Protein AF-A0A3P7P6P8-F1 (afdb_monomer)

Nearest PDB structures (foldseek):
  7o9m-assembly1_n  TM=9.279E-01  e=1.802E-13  Homo sapiens
  7o9k-assembly1_n  TM=9.382E-01  e=6.855E-13  Homo sapiens
  1ej0-assembly1_A  TM=9.375E-01  e=3.976E-10  Escherichia coli
  7nac-assembly1_w  TM=9.390E-01  e=1.612E-09  Saccharomyces cerevisiae BY4741
  8etc-assembly1_w  TM=9.130E-01  e=8.986E-09  Schizosaccharomyces pombe

pLDDT: mean 78.14, std 22.65, range [24.27, 98.31]

Secondary structure (DSSP, 8-state):
-PPPP--------------TT-----S---EEEEEETTEEEEEESS-----TTEEEEET--TTSHHHHHHHHHHHTT--EEEEEE---PPP-S-H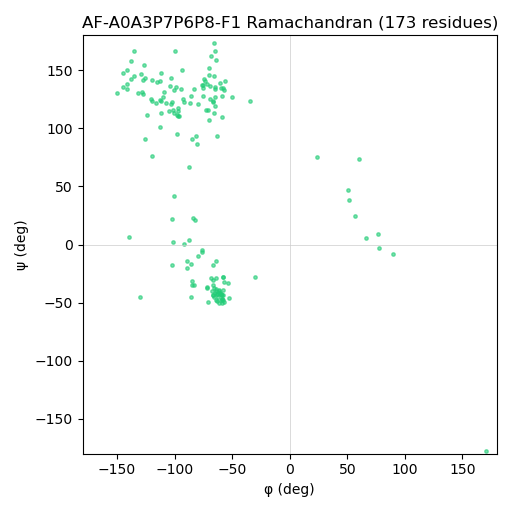HHHHHHHHHHHHHHHHHHHS-SSS-EEEEEEEEEEEE-STTHHHHHHHHHHHEEEEEEE--TTS-TT--EEEEEEEEE--

Organism: NCBI:txid637853

InterPro domains:
  IPR002877 Ribosomal RNA methyltransferase, FtsJ domain [PF01728] (50-173)
  IPR029063 S-adenosyl-L-methionine-dependent methyltransferase superfamily [G3DSA:3.40.50.150] (35-175)
  IPR029063 S-adenosyl-L-methionine-dependent methyltransferase superfamily [SSF53335] (54-174)
  IPR050082 Ribosomal RNA large subunit methyltransferase RlmE [PTHR10920] (46-173)

Structure (mmCIF, N/CA/C/O backbone):
data_AF-A0A3P7P6P8-F1
#
_entry.id   AF-A0A3P7P6P8-F1
#
loop_
_atom_site.group_PDB
_atom_site.id
_atom_site.type_symbol
_atom_site.label_atom_id
_atom_site.label_alt_id
_atom_site.label_comp_id
_atom_site.label_asym_id
_atom_site.label_entity_id
_atom_site.label_seq_id
_atom_site.pdbx_PDB_ins_code
_atom_site.Cartn_x
_atom_site.Cartn_y
_atom_site.Cartn_z
_atom_site.occupancy
_atom_site.B_iso_or_equiv
_atom_site.auth_seq_id
_atom_site.auth_comp_id
_atom_site.auth_asym_id
_atom_site.auth_atom_id
_atom_site.pdbx_PDB_model_num
ATOM 1 N N . MET A 1 1 ? -12.877 -34.233 -30.884 1.00 33.88 1 MET A N 1
ATOM 2 C CA . MET A 1 1 ? -13.409 -33.737 -29.597 1.00 33.88 1 MET A CA 1
ATOM 3 C C . MET A 1 1 ? -12.317 -32.914 -28.927 1.00 33.88 1 MET A C 1
ATOM 5 O O . MET A 1 1 ? -11.285 -33.477 -28.594 1.00 33.88 1 MET A O 1
ATOM 9 N N . ARG A 1 2 ? -12.477 -31.588 -28.844 1.00 24.59 2 ARG A N 1
ATOM 10 C CA . ARG A 1 2 ? -11.588 -30.689 -28.082 1.00 24.59 2 ARG A CA 1
ATOM 11 C C . ARG A 1 2 ? -12.326 -30.304 -26.790 1.00 24.59 2 ARG A C 1
ATOM 13 O O . ARG A 1 2 ? -13.522 -30.041 -26.899 1.00 24.59 2 ARG A O 1
ATOM 20 N N . PRO A 1 3 ? -11.685 -30.296 -25.611 1.00 29.81 3 PRO A N 1
ATOM 21 C CA . PRO A 1 3 ? -12.369 -29.956 -24.373 1.00 29.81 3 PRO A CA 1
ATOM 22 C C . PRO A 1 3 ? -12.603 -28.445 -24.274 1.00 29.81 3 PRO A C 1
ATOM 24 O O . PRO A 1 3 ? -11.721 -27.640 -24.570 1.00 29.81 3 PRO A O 1
ATOM 27 N N . THR A 1 4 ? -13.819 -28.094 -23.876 1.00 30.34 4 THR A N 1
ATOM 28 C CA . THR A 1 4 ? -14.321 -26.749 -23.594 1.00 30.34 4 THR A CA 1
ATOM 29 C C . THR A 1 4 ? -13.617 -26.175 -22.362 1.00 30.34 4 THR A C 1
ATOM 31 O O . THR A 1 4 ? -13.637 -26.782 -21.293 1.00 30.34 4 THR A O 1
ATOM 34 N N . LEU A 1 5 ? -12.986 -25.007 -22.511 1.00 31.64 5 LEU A N 1
ATOM 35 C CA . LEU A 1 5 ? -12.459 -24.217 -21.398 1.00 31.64 5 LEU A CA 1
ATOM 36 C C . LEU A 1 5 ? -13.636 -23.657 -20.586 1.00 31.64 5 LEU A C 1
ATOM 38 O O . LEU A 1 5 ? -14.519 -23.007 -21.138 1.00 31.64 5 LEU A O 1
ATOM 42 N N . LEU A 1 6 ? -13.644 -23.934 -19.283 1.00 32.19 6 LEU A N 1
ATOM 43 C CA . LEU A 1 6 ? -14.545 -23.317 -18.313 1.00 32.19 6 LEU A CA 1
ATOM 44 C C . LEU A 1 6 ? -14.218 -21.822 -18.218 1.00 32.19 6 LEU A C 1
ATOM 46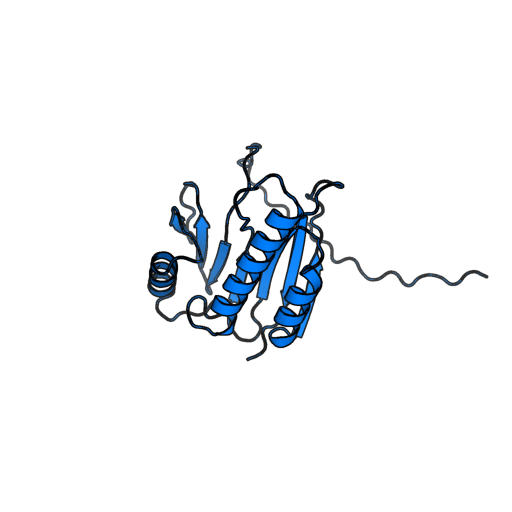 O O . LEU A 1 6 ? -13.139 -21.448 -17.759 1.00 32.19 6 LEU A O 1
ATOM 50 N N . GLU A 1 7 ? -15.143 -20.974 -18.661 1.00 30.77 7 GLU A N 1
ATOM 51 C CA . GLU A 1 7 ? -15.063 -19.530 -18.460 1.00 30.77 7 GLU A CA 1
ATOM 52 C C . GLU A 1 7 ? -15.194 -19.204 -16.966 1.00 30.77 7 GLU A C 1
ATOM 54 O O . GLU A 1 7 ? -16.173 -19.559 -16.306 1.00 30.77 7 GLU A O 1
ATOM 59 N N . HIS A 1 8 ? -14.189 -18.523 -16.415 1.00 32.72 8 HIS A N 1
ATOM 60 C CA . HIS A 1 8 ? -14.294 -17.893 -15.105 1.00 32.72 8 HIS A CA 1
ATOM 61 C C . HIS A 1 8 ? -15.116 -16.602 -15.235 1.00 32.72 8 HIS A C 1
ATOM 63 O O . HIS A 1 8 ? -14.881 -15.838 -16.172 1.00 32.72 8 HIS A O 1
ATOM 69 N N . PRO A 1 9 ? -16.048 -16.306 -14.311 1.00 30.72 9 PRO A N 1
ATOM 70 C CA . PRO A 1 9 ? -16.867 -15.108 -14.413 1.00 30.72 9 PRO A CA 1
ATOM 71 C C . PRO A 1 9 ? -16.008 -13.865 -14.157 1.00 30.72 9 PRO A C 1
ATOM 73 O O . PRO A 1 9 ? -15.609 -13.572 -13.028 1.00 30.72 9 PRO A O 1
ATOM 76 N N . SER A 1 10 ? -15.728 -13.130 -15.231 1.00 30.88 10 SER A N 1
ATOM 77 C CA . SER A 1 10 ? -15.197 -11.771 -15.210 1.00 30.88 10 SER A CA 1
ATOM 78 C C . SER A 1 10 ? -16.178 -10.874 -14.455 1.00 30.88 10 SER A C 1
ATOM 80 O O . SER A 1 10 ? -17.281 -10.612 -14.931 1.00 30.88 10 SER A O 1
ATOM 82 N N . ILE A 1 11 ? -15.802 -10.414 -13.262 1.00 34.62 11 ILE A N 1
ATOM 83 C CA . ILE A 1 11 ? -16.590 -9.427 -12.517 1.00 34.62 11 ILE A CA 1
ATOM 84 C C . ILE A 1 11 ? -16.579 -8.128 -13.326 1.00 34.62 11 ILE A C 1
ATOM 86 O O . ILE A 1 11 ? -15.516 -7.563 -13.590 1.00 34.62 11 ILE A O 1
ATOM 90 N N . ASN A 1 12 ? -17.761 -7.674 -13.743 1.00 26.28 12 ASN A N 1
ATOM 91 C CA . ASN A 1 12 ? -17.908 -6.444 -14.502 1.00 26.28 12 ASN A CA 1
ATOM 92 C C . ASN A 1 12 ? -17.683 -5.230 -13.580 1.00 26.28 12 ASN A C 1
ATOM 94 O O . ASN A 1 12 ? -18.428 -5.033 -12.624 1.00 26.28 12 ASN A O 1
ATOM 98 N N . THR A 1 13 ? -16.636 -4.443 -13.835 1.00 32.88 13 THR A N 1
ATOM 99 C CA . THR A 1 13 ? -16.255 -3.256 -13.044 1.00 32.88 13 THR A CA 1
ATOM 100 C C . THR A 1 13 ? -16.702 -1.957 -13.715 1.00 32.88 13 THR A C 1
ATOM 102 O O . THR A 1 13 ? -15.933 -0.995 -13.776 1.00 32.88 13 THR A O 1
ATOM 105 N N . ASP A 1 14 ? -17.913 -1.928 -14.262 1.00 25.22 14 ASP A N 1
ATOM 106 C CA . ASP A 1 14 ? -18.480 -0.705 -14.826 1.00 25.22 14 ASP A CA 1
ATOM 107 C C . ASP A 1 14 ? -19.046 0.141 -13.678 1.00 25.22 14 ASP A C 1
ATOM 109 O O . ASP A 1 14 ? -20.210 0.031 -13.298 1.00 25.22 14 ASP A O 1
ATOM 113 N N . ILE A 1 15 ? -18.181 0.957 -13.071 1.00 31.83 15 ILE A N 1
ATOM 114 C CA . ILE A 1 15 ? -18.601 2.082 -12.232 1.00 31.83 15 ILE A CA 1
ATOM 115 C C . ILE A 1 15 ? -18.537 3.323 -13.125 1.00 31.83 15 ILE A C 1
ATOM 117 O O . ILE A 1 15 ? -17.477 3.924 -13.301 1.00 31.83 15 ILE A O 1
ATOM 121 N N . GLU A 1 16 ? -19.668 3.688 -13.727 1.00 24.27 16 GLU A N 1
ATOM 122 C CA . GLU A 1 16 ? -19.835 4.987 -14.379 1.00 24.27 16 GLU A CA 1
ATOM 123 C C . GLU A 1 16 ? -19.916 6.086 -13.309 1.00 24.27 16 GLU A C 1
ATOM 125 O O . GLU A 1 16 ? -20.850 6.127 -12.510 1.00 24.27 16 GLU A O 1
ATOM 130 N N . TYR A 1 17 ? -18.941 6.998 -13.296 1.00 29.58 17 TYR A N 1
ATOM 131 C CA . TYR A 1 17 ? -19.030 8.262 -12.561 1.00 29.58 17 TYR A CA 1
ATOM 132 C C . TYR A 1 17 ? -19.479 9.372 -13.523 1.00 29.58 17 TYR A C 1
ATOM 134 O O . TYR A 1 17 ? -18.693 9.780 -14.383 1.00 29.58 17 TYR A O 1
ATOM 142 N N . PRO A 1 18 ? -20.702 9.915 -13.393 1.00 30.38 18 PRO A N 1
ATOM 143 C CA . PRO A 1 18 ? -21.141 11.039 -14.202 1.00 30.38 18 PRO A CA 1
ATOM 144 C C . PRO A 1 18 ? -20.666 12.342 -13.543 1.00 30.38 18 PRO A C 1
ATOM 146 O O . PRO A 1 18 ? -21.358 12.910 -12.704 1.00 30.38 18 PRO A O 1
ATOM 149 N N . HIS A 1 19 ? -19.474 12.842 -13.892 1.00 31.91 19 HIS A N 1
ATOM 150 C CA . HIS A 1 19 ? -19.124 14.240 -13.598 1.00 31.91 19 HIS A CA 1
ATOM 151 C C . HIS A 1 19 ? -18.140 14.826 -14.635 1.00 31.91 19 HIS A C 1
ATOM 153 O O . HIS A 1 19 ? -17.104 14.211 -14.899 1.00 31.91 19 HIS A O 1
ATOM 159 N N . PRO A 1 20 ? -18.377 16.021 -15.222 1.00 37.34 20 PRO A N 1
ATOM 160 C CA . PRO A 1 20 ? -17.678 16.462 -16.434 1.00 37.34 20 PRO A CA 1
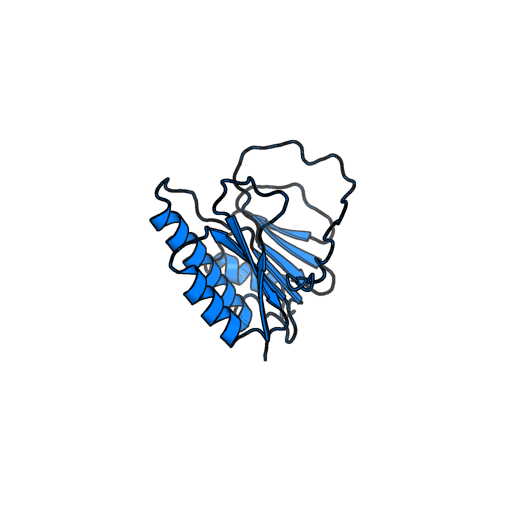ATOM 161 C C . PRO A 1 20 ? -16.302 17.125 -16.211 1.00 37.34 20 PRO A C 1
ATOM 163 O O . PRO A 1 20 ? -15.837 17.875 -17.066 1.00 37.34 20 PRO A O 1
ATOM 166 N N . LEU A 1 21 ? -15.609 16.871 -15.095 1.00 36.34 21 LEU A N 1
ATOM 167 C CA . LEU A 1 21 ? -14.393 17.628 -14.737 1.00 36.34 21 LEU A CA 1
ATOM 168 C C . LEU A 1 21 ? -13.054 16.928 -15.016 1.00 36.34 21 LEU A C 1
ATOM 170 O O . LEU A 1 21 ? -12.002 17.521 -14.791 1.00 36.34 21 LEU A O 1
ATOM 174 N N . CYS A 1 22 ? -13.044 15.727 -15.598 1.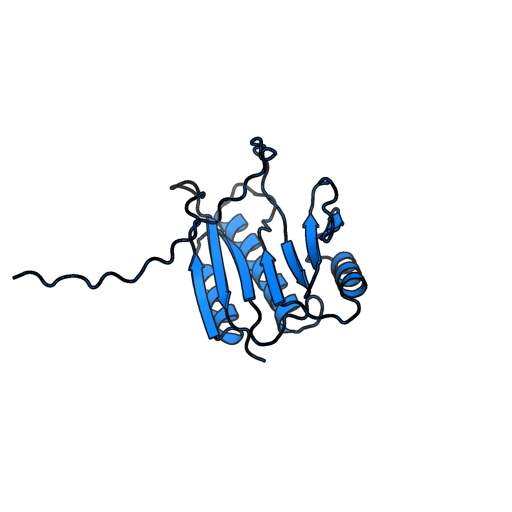00 33.03 22 CYS A N 1
ATOM 175 C CA . CYS A 1 22 ? -11.791 15.065 -15.974 1.00 33.03 22 CYS A CA 1
ATOM 176 C C . CYS A 1 22 ? -11.329 15.472 -17.389 1.00 33.03 22 CYS A C 1
ATOM 178 O O . CYS A 1 22 ? -11.290 14.668 -18.322 1.00 33.03 22 CYS A O 1
ATOM 180 N N . ARG A 1 23 ? -10.961 16.748 -17.579 1.00 29.17 23 ARG A N 1
ATOM 181 C CA . ARG A 1 23 ? -10.172 17.166 -18.752 1.00 29.17 23 ARG A CA 1
ATOM 182 C C . ARG A 1 23 ? -8.691 16.866 -18.502 1.00 29.17 23 ARG A C 1
ATOM 184 O O . ARG A 1 23 ? -7.963 17.673 -17.944 1.00 29.17 23 ARG A O 1
ATOM 191 N N . ARG A 1 24 ? -8.273 15.681 -18.956 1.00 37.72 24 ARG A N 1
ATOM 192 C CA . ARG A 1 24 ? -6.977 15.354 -19.590 1.00 37.72 24 ARG A CA 1
ATOM 193 C C . ARG A 1 24 ? -5.806 16.310 -19.256 1.00 37.72 24 ARG A C 1
ATOM 195 O O . ARG A 1 24 ? -5.365 17.074 -20.109 1.00 37.72 24 ARG A O 1
ATOM 202 N N . SER A 1 25 ? -5.249 16.204 -18.050 1.00 29.83 25 SER A N 1
ATOM 203 C CA . SER A 1 25 ? -3.895 16.689 -17.745 1.00 29.83 25 SER A CA 1
ATOM 204 C C . SER A 1 25 ? -2.933 15.502 -17.753 1.00 29.83 25 SER A C 1
ATOM 206 O O . SER A 1 25 ? -3.234 14.439 -17.219 1.00 29.83 25 SER A O 1
ATOM 208 N N . ARG A 1 26 ? -1.795 15.654 -18.432 1.00 33.09 26 ARG A N 1
ATOM 209 C CA . ARG A 1 26 ? -0.806 14.603 -18.726 1.00 33.09 26 ARG A CA 1
ATOM 210 C C . ARG A 1 26 ? 0.174 14.332 -17.576 1.00 33.09 26 ARG A C 1
ATOM 212 O O . ARG A 1 26 ? 1.238 13.777 -17.826 1.00 33.09 26 ARG A O 1
ATOM 219 N N . ASN A 1 27 ? -0.167 14.699 -16.345 1.00 29.11 27 ASN A N 1
ATOM 220 C CA . ASN A 1 27 ? 0.783 14.688 -15.239 1.00 29.11 27 ASN A CA 1
ATOM 221 C C . ASN A 1 27 ? 0.444 13.575 -14.243 1.00 29.11 27 ASN A C 1
ATOM 223 O O . ASN A 1 27 ? -0.694 13.448 -13.807 1.00 29.11 27 ASN A O 1
ATOM 227 N N . SER A 1 28 ? 1.464 12.761 -13.966 1.00 38.97 28 SER A N 1
ATOM 228 C CA . SER A 1 28 ? 1.498 11.592 -13.085 1.00 38.97 28 SER A CA 1
ATOM 229 C C . SER A 1 28 ? 0.605 11.736 -11.844 1.00 38.97 28 SER A C 1
ATOM 231 O O . SER A 1 28 ? 0.727 12.697 -11.085 1.00 38.97 28 SER A O 1
ATOM 233 N N . TRP A 1 29 ? -0.317 10.791 -11.670 1.00 41.59 29 TRP A N 1
ATOM 234 C CA . TRP A 1 29 ? -1.285 10.772 -10.579 1.00 41.59 29 TRP A CA 1
ATOM 235 C C . TRP A 1 29 ? -0.602 10.240 -9.311 1.00 41.59 29 TRP A C 1
ATOM 237 O O . TRP A 1 29 ? -0.060 9.134 -9.321 1.00 41.59 29 TRP A O 1
ATOM 247 N N . TYR A 1 30 ? -0.589 11.050 -8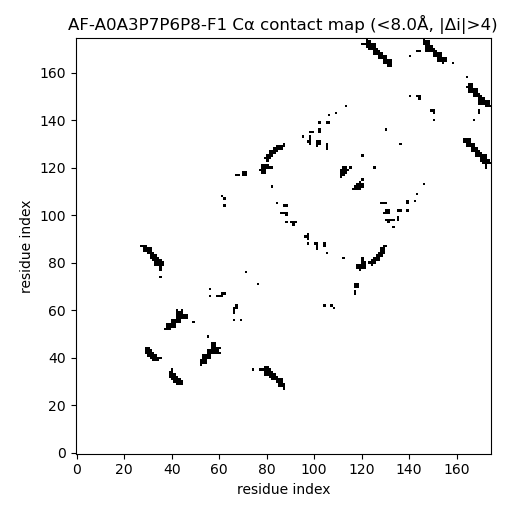.247 1.00 55.97 30 TYR A N 1
ATOM 248 C CA . TYR A 1 30 ? -0.004 10.719 -6.945 1.00 55.97 30 TYR A CA 1
ATOM 249 C C . TYR A 1 30 ? -1.062 10.914 -5.865 1.00 55.97 30 TYR A C 1
ATOM 251 O O . TYR A 1 30 ? -1.206 12.024 -5.347 1.00 55.97 30 TYR A O 1
ATOM 259 N N . PHE A 1 31 ? -1.826 9.870 -5.542 1.00 63.78 31 PHE A N 1
ATOM 260 C CA . PHE A 1 31 ? -2.743 9.968 -4.415 1.00 63.78 31 PHE A CA 1
ATOM 261 C C . PHE A 1 31 ? -2.919 8.676 -3.626 1.00 63.78 31 PHE A C 1
ATOM 263 O O . PHE A 1 31 ? -3.078 7.598 -4.188 1.00 63.78 31 PHE A O 1
ATOM 2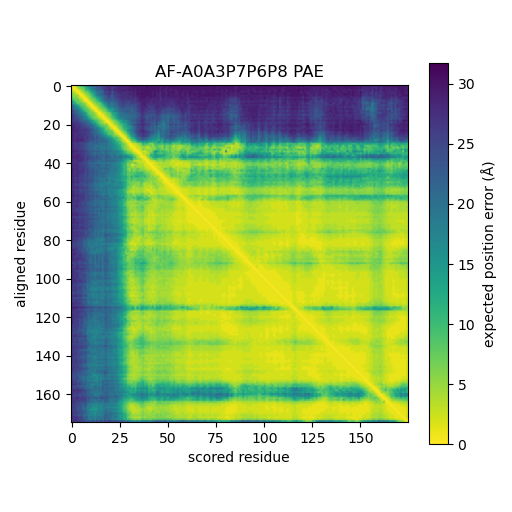70 N N . LEU A 1 32 ? -2.894 8.799 -2.299 1.00 70.38 32 LEU A N 1
ATOM 271 C CA . LEU A 1 32 ? -3.323 7.755 -1.369 1.00 70.38 32 LEU A CA 1
ATOM 272 C C . LEU A 1 32 ? -4.703 8.139 -0.849 1.00 70.38 32 LEU A C 1
ATOM 274 O O . LEU A 1 32 ? -4.838 9.195 -0.241 1.00 70.38 32 LEU A O 1
ATOM 278 N N . ILE A 1 33 ? -5.696 7.286 -1.064 1.00 76.44 33 ILE A N 1
ATOM 279 C CA . ILE A 1 33 ? -7.033 7.408 -0.493 1.00 76.44 33 ILE A CA 1
ATOM 280 C C . ILE A 1 33 ? -7.153 6.431 0.673 1.00 76.44 33 ILE A C 1
ATOM 282 O O . ILE A 1 33 ? -7.018 5.221 0.506 1.00 76.44 33 ILE A O 1
ATOM 286 N N . ILE A 1 34 ? -7.465 6.947 1.852 1.00 74.69 34 ILE A N 1
ATOM 287 C CA . ILE A 1 34 ? -7.783 6.159 3.040 1.00 74.69 34 ILE A CA 1
ATOM 288 C C . ILE A 1 34 ? -9.255 6.389 3.363 1.00 74.69 34 ILE A C 1
ATOM 290 O O . ILE A 1 34 ? -9.667 7.531 3.544 1.00 74.69 34 ILE A O 1
ATOM 294 N N . ARG A 1 35 ? -10.056 5.326 3.449 1.00 80.06 35 ARG A N 1
ATOM 295 C CA . ARG A 1 35 ? -11.470 5.432 3.829 1.00 80.06 35 ARG A CA 1
ATOM 296 C C . ARG A 1 35 ? -11.646 5.134 5.313 1.00 80.06 35 ARG A C 1
ATOM 298 O O . ARG A 1 35 ? -11.433 4.001 5.745 1.00 80.06 35 ARG A O 1
ATOM 305 N N . VAL A 1 36 ? -12.072 6.142 6.061 1.00 66.62 36 VAL A N 1
ATOM 306 C CA . VAL A 1 36 ? -12.630 6.025 7.413 1.00 66.62 36 VAL A CA 1
ATOM 307 C C . VAL A 1 36 ? -14.149 5.926 7.264 1.00 66.62 36 VAL A C 1
ATOM 309 O O . VAL A 1 36 ? -14.687 6.488 6.319 1.00 66.62 36 VAL A O 1
ATOM 312 N N . PHE A 1 37 ? -14.834 5.236 8.177 1.00 54.75 37 PHE A N 1
ATOM 313 C CA . PHE A 1 37 ? -16.272 4.897 8.197 1.00 54.75 37 PHE A CA 1
ATOM 314 C C . PHE A 1 37 ? -17.270 5.879 7.520 1.00 54.75 37 PHE A C 1
ATOM 316 O O . PHE A 1 37 ? -18.300 5.425 7.031 1.00 54.75 37 PHE A O 1
ATOM 323 N N . LEU A 1 38 ? -16.986 7.189 7.442 1.00 60.47 38 LEU A N 1
ATOM 324 C CA . LEU A 1 38 ? -17.788 8.196 6.724 1.00 60.47 38 LEU A CA 1
ATOM 325 C C . LEU A 1 38 ? -16.969 9.263 5.950 1.00 60.47 38 LEU A C 1
ATOM 327 O O . LEU A 1 38 ? -17.555 10.209 5.430 1.00 60.47 38 LEU A O 1
ATOM 331 N N . GLU A 1 39 ? -15.638 9.151 5.869 1.00 69.88 39 GLU A N 1
ATOM 332 C CA . GLU A 1 39 ? -14.750 10.199 5.331 1.00 69.88 39 GLU A CA 1
ATOM 333 C C . GLU A 1 39 ? -13.554 9.606 4.574 1.00 69.88 39 GLU A C 1
ATOM 335 O O . GLU A 1 39 ? -13.030 8.550 4.939 1.00 69.88 39 GLU A O 1
ATOM 340 N N . PHE A 1 40 ? -13.074 10.302 3.545 1.00 78.88 40 PHE A N 1
ATOM 341 C CA . PHE A 1 40 ? -11.849 9.928 2.833 1.00 78.88 40 PHE A CA 1
ATOM 342 C C . PHE A 1 40 ? -10.685 10.832 3.240 1.00 78.88 40 PHE A C 1
ATOM 344 O O . PHE A 1 40 ? -10.870 12.026 3.435 1.00 78.88 40 PHE A O 1
ATOM 351 N N . ILE A 1 41 ? -9.474 10.292 3.337 1.00 79.31 41 ILE A N 1
ATOM 352 C CA . ILE A 1 41 ? -8.236 11.070 3.456 1.00 79.31 41 ILE A CA 1
ATOM 353 C C . ILE A 1 41 ? -7.450 10.881 2.165 1.00 79.31 41 ILE A C 1
ATOM 355 O O . ILE A 1 41 ? -7.160 9.747 1.794 1.00 79.31 41 ILE A O 1
ATOM 359 N N . LEU A 1 42 ? -7.117 11.980 1.497 1.00 79.50 42 LEU A N 1
ATOM 360 C CA . LEU A 1 42 ? -6.376 12.041 0.244 1.00 79.50 42 LEU A CA 1
ATOM 361 C C . LEU A 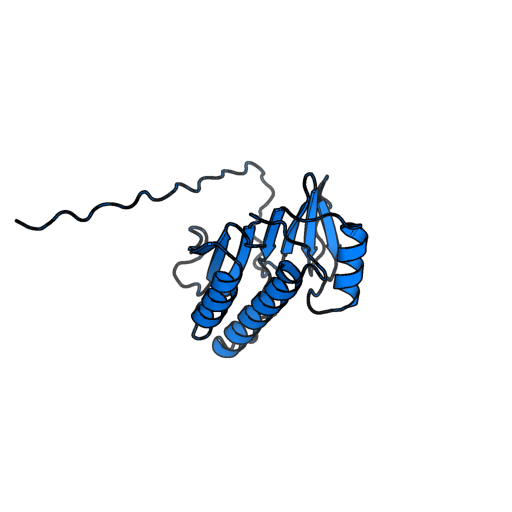1 42 ? -4.996 12.664 0.497 1.00 79.50 42 LEU A C 1
ATOM 363 O O . LEU A 1 42 ? -4.899 13.845 0.826 1.00 79.50 42 LEU A O 1
ATOM 367 N N . LEU A 1 43 ? -3.921 11.884 0.351 1.00 78.06 43 LEU A N 1
ATOM 368 C CA . LEU A 1 43 ? -2.554 12.426 0.337 1.00 78.06 43 LEU A CA 1
ATOM 369 C C . LEU A 1 43 ? -2.205 12.870 -1.071 1.00 78.06 43 LEU A C 1
ATOM 371 O O . LEU A 1 43 ? -2.318 12.056 -1.984 1.00 78.06 43 LEU A O 1
ATOM 375 N N . LEU A 1 44 ? -1.744 14.105 -1.240 1.00 72.81 44 LEU A N 1
ATOM 376 C CA . LEU A 1 44 ? -1.420 14.658 -2.550 1.00 72.81 44 LEU A CA 1
ATOM 377 C C . LEU A 1 44 ? -0.097 15.403 -2.524 1.00 72.81 44 LEU A C 1
ATOM 379 O O . LEU A 1 44 ? 0.216 16.115 -1.575 1.00 72.81 44 LEU A O 1
ATOM 383 N N . PHE A 1 45 ? 0.649 15.322 -3.622 1.00 66.31 45 PHE A N 1
ATOM 384 C CA . PHE A 1 45 ? 1.814 16.183 -3.826 1.00 66.31 45 PHE A CA 1
ATOM 385 C C . PHE A 1 45 ? 1.464 17.516 -4.516 1.00 66.31 45 PHE A C 1
ATOM 387 O O . PHE A 1 45 ? 2.277 18.437 -4.537 1.00 66.31 45 PHE A O 1
ATOM 394 N N . GLN A 1 46 ? 0.267 17.637 -5.096 1.00 68.25 46 GLN A N 1
ATOM 395 C CA . GLN A 1 46 ? -0.194 18.815 -5.839 1.00 68.25 46 GLN A CA 1
ATOM 396 C C . GLN A 1 46 ? -1.568 19.265 -5.321 1.00 68.25 46 GLN A C 1
ATOM 398 O O . GLN A 1 46 ? -2.368 18.406 -4.949 1.00 68.25 46 GLN A O 1
ATOM 403 N N . PRO A 1 47 ? -1.864 20.577 -5.316 1.00 65.69 47 PRO A N 1
ATOM 404 C CA . PRO A 1 47 ? -3.124 21.089 -4.790 1.00 65.69 47 PRO A CA 1
ATOM 405 C C . PRO A 1 47 ? -4.307 20.694 -5.686 1.00 65.69 47 PRO A C 1
ATOM 407 O O . PRO A 1 47 ? -4.242 20.811 -6.912 1.00 65.69 47 PRO A O 1
ATOM 410 N N . ILE A 1 48 ? -5.404 20.256 -5.066 1.00 74.25 48 ILE A N 1
ATOM 411 C CA . ILE A 1 48 ? -6.689 19.947 -5.714 1.00 74.25 48 ILE A CA 1
ATOM 412 C C . ILE A 1 48 ? -7.793 20.731 -4.992 1.00 74.25 48 ILE A C 1
ATOM 414 O O . ILE A 1 48 ? -7.648 21.097 -3.827 1.00 74.25 48 ILE A O 1
ATOM 418 N N . LEU A 1 49 ? -8.895 21.022 -5.690 1.00 76.44 49 LEU A N 1
ATOM 419 C CA . LEU A 1 49 ? -10.069 21.639 -5.073 1.00 76.44 49 LEU A CA 1
ATOM 420 C C . LEU A 1 49 ? -10.603 20.775 -3.915 1.00 76.44 49 LEU A C 1
ATOM 422 O O . LEU A 1 49 ? -10.765 19.566 -4.102 1.00 76.44 49 LEU A O 1
ATOM 426 N N . PRO A 1 50 ? -10.935 21.379 -2.758 1.00 76.56 50 PRO A N 1
ATOM 427 C CA . PRO A 1 50 ? -11.537 20.655 -1.649 1.00 76.56 50 PRO A CA 1
ATOM 428 C C . PRO A 1 50 ? -12.838 19.962 -2.064 1.00 76.56 50 PRO A C 1
ATOM 430 O O . PRO A 1 50 ? -13.716 20.560 -2.685 1.00 76.56 50 PRO A O 1
ATOM 433 N N . ILE A 1 51 ? -12.961 18.698 -1.676 1.00 80.56 51 ILE A N 1
ATOM 434 C CA . ILE A 1 51 ? -14.149 17.864 -1.844 1.00 80.56 51 ILE A CA 1
ATOM 435 C C . ILE A 1 51 ? -14.765 17.654 -0.458 1.00 80.56 51 ILE A C 1
ATOM 437 O O . ILE A 1 51 ? -14.072 17.311 0.498 1.00 80.56 51 ILE A O 1
ATOM 441 N N . THR A 1 52 ? -16.073 17.865 -0.328 1.00 77.00 52 THR A N 1
ATOM 442 C CA . THR A 1 52 ? -16.788 17.657 0.938 1.00 77.00 52 THR A CA 1
ATOM 443 C C . THR A 1 52 ? -16.667 16.204 1.408 1.00 77.00 52 THR A C 1
ATOM 445 O O . THR A 1 52 ? -16.836 15.279 0.619 1.00 77.00 52 THR A O 1
ATOM 448 N N . GLY A 1 53 ? -16.384 16.000 2.699 1.00 77.25 53 GLY A N 1
ATOM 449 C CA . GLY A 1 53 ? -16.170 14.661 3.271 1.00 77.25 53 GLY A CA 1
ATOM 450 C C . GLY A 1 53 ? -14.802 14.053 2.945 1.00 77.25 53 GLY A C 1
ATOM 451 O O . GLY A 1 53 ? -14.566 12.875 3.227 1.00 77.25 53 GLY A O 1
ATOM 452 N N . VAL A 1 54 ? -13.901 14.847 2.358 1.00 82.81 54 VAL A N 1
ATOM 453 C CA . VAL A 1 54 ? -12.529 14.459 2.049 1.00 82.81 54 VAL A CA 1
ATOM 454 C C . VAL A 1 54 ? -11.545 15.377 2.770 1.00 82.81 54 VAL A C 1
ATOM 456 O O . VAL A 1 54 ? -11.564 16.594 2.601 1.00 82.81 54 VAL A O 1
ATOM 459 N N . HIS A 1 55 ? -10.641 14.780 3.536 1.00 85.12 55 HIS A N 1
ATOM 460 C CA . HIS A 1 55 ? -9.509 15.454 4.159 1.00 85.12 55 HIS A CA 1
ATOM 461 C C . HIS A 1 55 ? -8.299 15.378 3.235 1.00 85.12 55 HIS A C 1
ATOM 463 O O . HIS A 1 55 ? -7.855 14.288 2.884 1.00 85.12 55 HIS A O 1
ATOM 469 N N . PHE A 1 56 ? -7.742 16.524 2.861 1.00 84.44 56 PHE A N 1
ATOM 470 C CA . PHE A 1 56 ? -6.554 16.589 2.015 1.00 84.44 56 PHE A CA 1
ATOM 471 C C . PHE A 1 56 ? -5.310 16.813 2.866 1.00 84.44 56 PHE A C 1
ATOM 473 O O . PHE A 1 56 ? -5.303 17.648 3.772 1.00 84.44 56 PHE A O 1
ATOM 480 N N . LEU A 1 57 ? -4.249 16.069 2.568 1.00 83.69 57 LEU A N 1
ATOM 481 C CA . LEU A 1 57 ? -2.911 16.338 3.078 1.00 83.69 57 LEU A CA 1
ATOM 482 C C . LEU A 1 57 ? -2.028 16.760 1.907 1.00 83.69 57 LEU A C 1
ATOM 484 O O . LEU A 1 57 ? -1.565 15.925 1.126 1.00 83.69 57 LEU A O 1
ATOM 488 N N . ASP A 1 58 ? -1.824 18.070 1.804 1.00 75.81 58 ASP A N 1
ATOM 489 C CA . ASP A 1 58 ? -1.032 18.693 0.749 1.00 75.81 58 ASP A CA 1
ATOM 490 C C . ASP A 1 58 ? 0.469 18.483 0.966 1.00 75.81 58 ASP A C 1
ATOM 492 O O . ASP A 1 58 ? 0.975 18.549 2.090 1.00 75.81 58 ASP A O 1
ATOM 496 N N . GLN A 1 59 ? 1.187 18.267 -0.138 1.00 73.62 59 GLN A N 1
ATOM 497 C CA . GLN A 1 59 ? 2.632 18.017 -0.176 1.00 73.62 59 GLN A CA 1
ATOM 498 C C . GLN A 1 59 ? 3.069 16.899 0.783 1.00 73.62 59 GLN A C 1
ATOM 500 O O . GLN A 1 59 ? 4.110 16.978 1.439 1.00 73.62 59 GLN A O 1
ATOM 505 N N . ALA A 1 60 ? 2.248 15.854 0.878 1.00 80.44 60 ALA A N 1
ATOM 506 C CA . ALA A 1 60 ? 2.461 14.752 1.799 1.00 80.44 60 ALA A CA 1
ATOM 507 C C . ALA A 1 60 ? 3.364 13.674 1.192 1.00 80.44 60 ALA A C 1
ATOM 509 O O . ALA A 1 60 ? 3.035 13.061 0.178 1.00 80.44 60 ALA A O 1
ATOM 510 N N . ASP A 1 61 ? 4.476 13.401 1.869 1.00 85.12 61 ASP A N 1
ATOM 511 C CA . ASP A 1 61 ? 5.315 12.230 1.627 1.00 85.12 61 ASP A CA 1
ATOM 512 C C . ASP A 1 61 ? 5.013 11.180 2.698 1.00 85.12 61 ASP A C 1
ATOM 514 O O . ASP A 1 61 ? 5.252 11.416 3.883 1.00 85.12 61 ASP A O 1
ATOM 518 N N . ILE A 1 62 ? 4.479 10.024 2.301 1.00 87.69 62 ILE A N 1
ATOM 519 C CA . ILE A 1 62 ? 4.121 8.942 3.228 1.00 87.69 62 ILE A CA 1
ATOM 520 C C . ILE A 1 62 ? 5.331 8.345 3.955 1.00 87.69 62 ILE A C 1
ATOM 522 O O . ILE A 1 62 ? 5.150 7.638 4.937 1.00 87.69 62 ILE A O 1
ATOM 526 N N . THR A 1 63 ? 6.558 8.610 3.511 1.00 86.81 63 THR A N 1
ATOM 527 C CA . THR A 1 63 ? 7.777 8.180 4.209 1.00 86.81 63 THR A CA 1
ATOM 528 C C . THR A 1 63 ? 8.203 9.171 5.297 1.00 86.81 63 THR A C 1
ATOM 530 O O . THR A 1 63 ? 8.964 8.818 6.198 1.00 86.81 63 THR A O 1
ATOM 533 N N . ALA A 1 64 ? 7.678 10.402 5.270 1.00 90.06 64 ALA A N 1
ATOM 534 C CA . ALA A 1 64 ? 8.072 11.463 6.184 1.00 90.06 64 ALA A CA 1
ATOM 535 C C . ALA A 1 64 ? 7.327 11.384 7.537 1.00 90.06 64 ALA A C 1
ATOM 537 O O . ALA A 1 64 ? 6.091 11.356 7.562 1.00 90.06 64 ALA A O 1
ATOM 538 N N . PRO A 1 65 ? 8.032 11.510 8.683 1.00 91.12 65 PRO A N 1
ATOM 539 C CA . PRO A 1 65 ? 7.408 11.486 10.012 1.00 91.12 65 PRO A CA 1
ATOM 540 C C . PRO A 1 65 ? 6.327 12.555 10.221 1.00 91.12 65 PRO A C 1
ATOM 542 O O . PRO A 1 65 ? 5.342 12.334 10.924 1.00 91.12 65 PRO A O 1
ATOM 545 N N . LYS A 1 66 ? 6.478 13.727 9.588 1.00 91.25 66 LYS A N 1
ATOM 546 C CA . LYS A 1 66 ? 5.480 14.806 9.641 1.00 91.25 66 LYS A CA 1
ATOM 547 C C . LYS A 1 66 ? 4.138 14.357 9.054 1.00 91.25 66 LYS A C 1
ATOM 549 O O . LYS A 1 66 ? 3.091 14.639 9.631 1.00 91.25 66 LYS A O 1
ATOM 554 N N . THR A 1 67 ? 4.170 13.631 7.938 1.00 90.31 67 THR A N 1
ATOM 555 C CA . THR A 1 67 ? 2.968 13.079 7.305 1.00 90.31 67 THR A CA 1
ATOM 556 C C . THR A 1 67 ? 2.313 12.046 8.210 1.00 90.31 67 THR A C 1
ATOM 558 O O . THR A 1 67 ? 1.099 12.083 8.383 1.00 90.31 67 THR A O 1
ATOM 561 N N . HIS A 1 68 ? 3.100 11.185 8.865 1.00 92.38 68 HIS A N 1
ATOM 562 C CA . HIS A 1 68 ? 2.572 10.216 9.833 1.00 92.38 68 HIS A CA 1
ATOM 563 C C . HIS A 1 68 ? 1.839 10.900 10.983 1.00 92.38 68 HIS A C 1
ATOM 565 O O . HIS A 1 68 ? 0.715 10.526 11.303 1.00 92.38 68 HIS A O 1
ATOM 571 N N . GLN A 1 69 ? 2.434 11.944 11.564 1.00 92.44 69 GLN A N 1
ATOM 572 C CA . GLN A 1 69 ? 1.802 12.721 12.633 1.00 92.44 69 GLN A CA 1
ATOM 573 C C . GLN A 1 69 ? 0.498 13.377 12.169 1.00 92.44 69 GLN A C 1
ATOM 575 O O . GLN A 1 69 ? -0.480 13.387 12.915 1.00 92.44 69 GLN A O 1
ATOM 580 N N . ASN A 1 70 ? 0.462 13.900 10.943 1.00 91.19 70 ASN A N 1
ATOM 581 C CA . ASN A 1 70 ? -0.747 14.492 10.377 1.00 91.19 70 ASN A CA 1
ATOM 582 C C . ASN A 1 70 ? -1.851 13.447 10.175 1.00 91.19 70 ASN A C 1
ATOM 584 O O . ASN A 1 70 ? -2.986 13.688 10.579 1.00 91.19 70 ASN A O 1
ATOM 588 N N . ILE A 1 71 ? -1.521 12.276 9.621 1.00 91.19 71 ILE A N 1
ATOM 589 C CA . ILE A 1 71 ? -2.467 11.162 9.461 1.00 91.19 71 ILE A CA 1
ATOM 590 C C . ILE A 1 71 ? -3.009 10.731 10.825 1.00 91.19 71 ILE A C 1
ATOM 592 O O . ILE A 1 71 ? -4.220 10.632 10.996 1.00 91.19 71 ILE A O 1
ATOM 596 N N . LEU A 1 72 ? -2.136 10.539 11.814 1.00 92.12 72 LEU A N 1
ATOM 597 C CA . LEU A 1 72 ? -2.533 10.141 13.164 1.00 92.12 72 LEU A CA 1
ATOM 598 C C . LEU A 1 72 ? -3.473 11.159 13.820 1.00 92.12 72 LEU A C 1
ATOM 600 O O . LEU A 1 72 ? -4.479 10.769 14.412 1.00 92.12 72 LEU A O 1
ATOM 604 N N . ARG A 1 73 ? -3.185 12.459 13.677 1.00 92.19 73 ARG A N 1
ATOM 605 C CA . ARG A 1 73 ? -4.060 13.536 14.170 1.00 92.19 73 ARG A CA 1
ATOM 606 C C . ARG A 1 73 ? -5.418 13.537 13.473 1.00 92.19 73 ARG A C 1
ATOM 608 O O . ARG A 1 73 ? -6.429 13.685 14.149 1.00 92.19 73 ARG A O 1
ATOM 615 N N . LEU A 1 74 ? -5.452 13.350 12.152 1.00 90.75 74 LEU A N 1
ATOM 616 C CA . LEU A 1 74 ? -6.700 13.295 11.381 1.00 90.75 74 LEU A CA 1
ATOM 617 C C . LEU A 1 74 ? -7.544 12.068 11.731 1.00 90.75 74 LEU A C 1
ATOM 619 O O . LEU A 1 74 ? -8.765 12.160 11.885 1.00 90.75 74 LEU A O 1
ATOM 623 N N . LEU A 1 75 ? -6.904 10.907 11.863 1.00 89.81 75 LEU A N 1
ATOM 624 C CA . LEU A 1 75 ? -7.586 9.681 12.252 1.00 89.81 75 LEU A CA 1
ATOM 625 C C . LEU A 1 75 ? -8.090 9.770 13.691 1.00 89.81 75 LEU A C 1
ATOM 627 O O . LEU A 1 75 ? -9.181 9.277 13.960 1.00 89.81 75 LEU A O 1
ATOM 631 N N . ASN A 1 76 ? -7.367 10.444 14.591 1.00 92.00 76 ASN A N 1
ATOM 632 C CA . ASN A 1 76 ? -7.762 10.644 15.988 1.00 92.00 76 ASN A CA 1
ATOM 633 C C . ASN A 1 76 ? -8.156 9.319 16.677 1.00 92.00 76 ASN A C 1
ATOM 635 O O . ASN A 1 76 ? -9.229 9.185 17.262 1.00 92.00 76 ASN A O 1
ATOM 639 N N . GLY A 1 77 ? -7.319 8.291 16.506 1.00 89.94 77 GLY A N 1
ATOM 640 C CA . GLY A 1 77 ? -7.559 6.937 17.022 1.00 89.94 77 GLY A CA 1
ATOM 641 C C . GLY A 1 77 ? -8.569 6.096 16.228 1.00 89.94 77 GLY A C 1
ATOM 642 O O . GLY A 1 77 ? -8.757 4.922 16.549 1.00 89.94 77 GLY A O 1
ATOM 643 N N . ARG A 1 78 ? -9.205 6.645 15.183 1.00 90.81 78 ARG A N 1
ATOM 644 C CA . ARG A 1 78 ? -10.082 5.883 14.282 1.00 90.81 78 ARG A CA 1
ATOM 645 C C . ARG A 1 78 ? -9.276 4.916 13.419 1.00 90.81 78 ARG A C 1
ATOM 647 O O . ARG A 1 78 ? -8.118 5.156 13.083 1.00 90.81 78 ARG A O 1
ATOM 654 N N . THR A 1 79 ? -9.939 3.837 13.030 1.00 91.31 79 THR A N 1
ATOM 655 C CA . THR A 1 79 ? -9.422 2.848 12.084 1.00 91.31 79 THR A CA 1
ATOM 656 C C . THR A 1 79 ? -9.987 3.076 10.688 1.00 91.31 79 THR A C 1
ATOM 658 O O . THR A 1 79 ? -10.922 3.859 10.499 1.00 91.31 79 THR A O 1
ATOM 661 N N . VAL A 1 80 ? -9.379 2.423 9.702 1.00 93.06 80 VAL A N 1
ATOM 662 C CA . VAL A 1 80 ? -9.697 2.612 8.285 1.00 93.06 80 VAL A CA 1
ATOM 663 C C . VAL A 1 80 ? -10.161 1.293 7.686 1.00 93.06 80 VAL A C 1
ATOM 665 O O . VAL A 1 80 ? -9.618 0.239 8.012 1.00 93.06 80 VAL A O 1
ATOM 668 N N . ASP A 1 81 ? -11.153 1.342 6.803 1.00 93.19 81 ASP A N 1
ATOM 669 C CA . ASP A 1 81 ? -11.695 0.156 6.129 1.00 93.19 81 ASP A CA 1
ATOM 670 C C . ASP A 1 81 ? -10.889 -0.209 4.883 1.00 93.19 81 ASP A C 1
ATOM 672 O O . ASP A 1 81 ? -10.764 -1.381 4.511 1.00 93.19 81 ASP A O 1
ATOM 676 N N . VAL A 1 82 ? -10.385 0.822 4.203 1.00 93.56 82 VAL A N 1
ATOM 677 C CA . VAL A 1 82 ? -9.749 0.705 2.895 1.00 93.56 82 VAL A CA 1
ATOM 678 C C . VAL A 1 82 ? -8.550 1.641 2.812 1.00 93.56 82 VAL A C 1
ATOM 680 O O . VAL A 1 82 ? -8.657 2.820 3.148 1.00 93.56 82 VAL A O 1
ATOM 683 N N . VAL A 1 83 ? -7.437 1.119 2.304 1.00 94.50 83 VAL A N 1
ATOM 684 C CA . VAL A 1 83 ? -6.262 1.886 1.878 1.00 94.50 83 VAL A CA 1
ATOM 685 C C . VAL A 1 83 ? -6.089 1.687 0.373 1.00 94.50 83 VAL A C 1
ATOM 687 O O . VAL A 1 83 ? -5.966 0.554 -0.084 1.00 94.50 83 VAL A O 1
ATOM 690 N N . LEU A 1 84 ? -6.099 2.768 -0.405 1.00 92.62 84 LEU A N 1
ATOM 691 C CA . LEU A 1 84 ? -5.929 2.762 -1.860 1.00 92.62 84 LEU A CA 1
ATOM 692 C C . LEU A 1 84 ? -4.759 3.669 -2.237 1.00 92.62 84 LEU A C 1
ATOM 694 O O . LEU A 1 84 ? -4.858 4.884 -2.120 1.00 92.62 84 LEU A O 1
ATOM 698 N N . SER A 1 85 ? -3.662 3.105 -2.716 1.00 90.12 85 SER A N 1
ATOM 699 C CA . SER A 1 85 ? -2.498 3.856 -3.170 1.00 90.12 85 SER A CA 1
ATOM 700 C C . SER A 1 85 ? -2.421 3.878 -4.684 1.00 90.12 85 SER A C 1
ATOM 702 O O . SER A 1 85 ? -2.170 2.852 -5.315 1.00 90.12 85 SER A O 1
ATOM 704 N N . ASP A 1 86 ? -2.555 5.067 -5.251 1.00 87.81 86 ASP A N 1
ATOM 705 C CA . ASP A 1 86 ? -2.111 5.387 -6.601 1.00 87.81 86 ASP A CA 1
ATOM 706 C C . ASP A 1 86 ? -0.789 6.177 -6.578 1.00 87.81 86 ASP A C 1
ATOM 708 O O . ASP A 1 86 ? -0.455 6.902 -7.510 1.00 87.81 86 ASP A O 1
ATOM 712 N N . MET A 1 87 ? -0.016 6.079 -5.493 1.00 85.31 87 MET A N 1
ATOM 713 C CA . MET A 1 87 ? 1.271 6.761 -5.391 1.00 85.31 87 MET A CA 1
ATOM 714 C C . MET A 1 87 ? 2.308 6.127 -6.326 1.00 85.31 87 MET A C 1
ATOM 716 O O . MET A 1 87 ? 2.341 4.916 -6.528 1.00 85.31 87 MET A O 1
ATOM 720 N N . ALA A 1 88 ? 3.187 6.963 -6.863 1.00 84.94 88 ALA A N 1
ATOM 721 C CA . ALA A 1 88 ? 4.378 6.563 -7.592 1.00 84.94 88 ALA A CA 1
ATOM 722 C C . ALA A 1 88 ? 5.522 7.522 -7.223 1.00 84.94 88 ALA A C 1
ATOM 724 O O . ALA A 1 88 ? 5.268 8.679 -6.891 1.00 84.94 88 ALA A O 1
ATOM 725 N N . PRO A 1 89 ? 6.780 7.076 -7.249 1.00 84.50 89 PRO A N 1
ATOM 726 C CA . PRO A 1 89 ? 7.922 7.979 -7.187 1.00 84.50 89 PRO A CA 1
ATOM 727 C C . PRO A 1 89 ? 8.016 8.819 -8.470 1.00 84.50 89 PRO A C 1
ATOM 729 O O . PRO A 1 89 ? 7.471 8.448 -9.512 1.00 84.50 89 PRO A O 1
ATOM 732 N N . ASN A 1 90 ? 8.762 9.928 -8.413 1.00 83.94 90 ASN A N 1
ATOM 733 C CA . ASN A 1 90 ? 9.134 10.646 -9.631 1.00 83.94 90 ASN A CA 1
ATOM 734 C C . ASN A 1 90 ? 9.920 9.698 -10.554 1.00 83.94 90 ASN A C 1
ATOM 736 O O . ASN A 1 90 ? 10.897 9.098 -10.086 1.00 83.94 90 ASN A O 1
ATOM 740 N N . PRO A 1 91 ? 9.518 9.571 -11.832 1.00 84.50 91 PRO A N 1
ATOM 741 C CA . PRO A 1 91 ? 10.185 8.684 -12.767 1.00 84.50 91 PRO A CA 1
ATOM 742 C C . PRO A 1 91 ? 11.612 9.163 -13.003 1.00 84.50 91 PRO A C 1
ATOM 744 O O . PRO A 1 91 ? 11.866 10.350 -13.226 1.00 84.50 91 PRO A O 1
ATOM 747 N N . THR A 1 92 ? 12.542 8.225 -12.954 1.00 88.19 92 THR A N 1
ATOM 748 C CA . THR A 1 92 ? 13.954 8.457 -13.271 1.00 88.19 92 THR A CA 1
ATOM 749 C C . THR A 1 92 ? 14.253 8.244 -14.744 1.00 88.19 92 THR A C 1
ATOM 751 O O . THR A 1 92 ? 15.257 8.749 -15.240 1.00 88.19 92 THR A O 1
ATOM 754 N N . GLY A 1 93 ? 13.379 7.511 -15.440 1.00 86.38 93 GLY A N 1
ATOM 755 C CA . GLY A 1 93 ? 13.605 7.046 -16.807 1.00 86.38 93 GLY A CA 1
ATOM 756 C C . GLY A 1 93 ? 14.303 5.686 -16.872 1.00 86.38 93 GLY A C 1
ATOM 757 O O . GLY A 1 93 ? 14.357 5.095 -17.948 1.00 86.38 93 GLY A O 1
ATOM 758 N N . ASP A 1 94 ? 14.776 5.162 -15.739 1.00 90.75 94 ASP A N 1
ATOM 759 C CA . ASP A 1 94 ? 15.253 3.790 -15.601 1.00 90.75 94 ASP A CA 1
ATOM 760 C C . ASP A 1 94 ? 14.122 2.919 -15.040 1.00 90.75 94 ASP A C 1
ATOM 762 O O . ASP A 1 94 ? 13.720 3.049 -13.883 1.00 90.75 94 ASP A O 1
ATOM 766 N N . GLY A 1 95 ? 13.596 2.020 -15.875 1.00 88.69 95 GLY A N 1
ATOM 767 C CA . GLY A 1 95 ? 12.461 1.173 -15.507 1.00 88.69 95 GLY A CA 1
ATOM 768 C C . GLY A 1 95 ? 12.753 0.209 -14.353 1.00 88.69 95 GLY A C 1
ATOM 769 O O . GLY A 1 95 ? 11.840 -0.119 -13.597 1.00 88.69 95 GLY A O 1
ATOM 770 N N . GLY A 1 96 ? 14.008 -0.217 -14.184 1.00 91.38 96 GLY A N 1
ATOM 771 C CA . GLY A 1 96 ? 14.414 -1.051 -13.057 1.00 91.38 96 GLY A CA 1
ATOM 772 C C . GLY A 1 96 ? 14.403 -0.254 -11.757 1.00 91.38 96 GLY A C 1
ATOM 773 O O . GLY A 1 96 ? 13.775 -0.665 -10.784 1.00 91.38 96 GLY A O 1
ATOM 774 N N . LEU A 1 97 ? 15.019 0.927 -11.752 1.00 92.19 97 LEU A N 1
ATOM 775 C CA . LEU A 1 97 ? 15.041 1.803 -10.581 1.00 92.19 97 LEU A CA 1
ATOM 776 C C . LEU A 1 97 ? 13.637 2.296 -10.203 1.00 92.19 97 LEU A C 1
ATOM 778 O O . LEU A 1 97 ? 13.294 2.351 -9.020 1.00 92.19 97 LEU A O 1
ATOM 782 N N . ASP A 1 98 ? 12.814 2.633 -11.193 1.00 91.31 98 ASP A N 1
ATOM 783 C CA . ASP A 1 98 ? 11.436 3.076 -10.981 1.00 91.31 98 ASP A CA 1
ATOM 784 C C . ASP A 1 98 ? 10.567 1.941 -10.404 1.00 91.31 98 ASP A C 1
ATOM 786 O O . ASP A 1 98 ? 9.755 2.192 -9.506 1.00 91.31 98 ASP A O 1
ATOM 790 N N . HIS A 1 99 ? 10.785 0.691 -10.838 1.00 93.12 99 HIS A N 1
ATOM 791 C CA . HIS A 1 99 ? 10.178 -0.504 -10.237 1.00 93.12 99 HIS A CA 1
ATOM 792 C C . HIS A 1 99 ? 10.591 -0.682 -8.769 1.00 93.12 99 HIS A C 1
ATOM 794 O O . HIS A 1 99 ? 9.731 -0.818 -7.896 1.00 93.12 99 HIS A O 1
ATOM 800 N N . GLU A 1 100 ? 11.889 -0.627 -8.472 1.00 94.56 100 GLU A N 1
ATOM 801 C CA . GLU A 1 100 ? 12.397 -0.776 -7.103 1.00 94.56 100 GLU A CA 1
ATOM 802 C C . GLU A 1 100 ? 11.806 0.274 -6.155 1.00 94.56 100 GLU A C 1
ATOM 804 O O . GLU A 1 100 ? 11.356 -0.041 -5.049 1.00 94.56 100 GLU A O 1
ATOM 809 N N . ARG A 1 101 ? 11.741 1.530 -6.606 1.00 93.06 101 ARG A N 1
ATOM 810 C CA . ARG A 1 101 ? 11.218 2.639 -5.803 1.00 93.06 101 ARG A CA 1
ATOM 811 C C . ARG A 1 101 ? 9.724 2.501 -5.521 1.00 93.06 101 ARG A C 1
ATOM 813 O O . ARG A 1 101 ? 9.311 2.732 -4.385 1.00 93.06 101 ARG A O 1
ATOM 820 N N . ILE A 1 102 ? 8.907 2.128 -6.511 1.00 93.25 102 ILE A N 1
ATOM 821 C CA . ILE A 1 102 ? 7.457 1.988 -6.296 1.00 93.25 102 ILE A CA 1
ATOM 822 C C . ILE A 1 102 ? 7.120 0.761 -5.442 1.00 93.25 102 ILE A C 1
ATOM 824 O O . ILE A 1 102 ? 6.233 0.841 -4.591 1.00 93.25 102 ILE A O 1
ATOM 828 N N . VAL A 1 103 ? 7.854 -0.347 -5.603 1.00 95.25 103 VAL A N 1
ATOM 829 C CA . VAL A 1 103 ? 7.696 -1.533 -4.749 1.00 95.25 103 VAL A CA 1
ATOM 830 C C . VAL A 1 103 ? 8.067 -1.198 -3.307 1.00 95.25 103 VAL A C 1
ATOM 832 O O . VAL A 1 103 ? 7.268 -1.460 -2.411 1.00 95.25 103 VAL A O 1
ATOM 835 N N . SER A 1 104 ? 9.207 -0.534 -3.080 1.00 94.69 104 SER A N 1
ATOM 836 C CA . SER A 1 104 ? 9.618 -0.099 -1.738 1.00 94.69 104 SER A CA 1
ATOM 837 C C . SER A 1 104 ? 8.583 0.824 -1.092 1.00 94.69 104 SER A C 1
ATOM 839 O O . SER A 1 104 ? 8.251 0.645 0.077 1.00 94.69 104 SER A O 1
ATOM 841 N N . LEU A 1 105 ? 8.037 1.781 -1.848 1.00 93.31 105 LEU A N 1
ATOM 842 C CA . LEU A 1 105 ? 6.985 2.681 -1.372 1.00 93.31 105 LEU A CA 1
ATOM 843 C C . LEU A 1 105 ? 5.725 1.912 -0.943 1.00 93.31 105 LEU A C 1
ATOM 845 O O . LEU A 1 105 ? 5.137 2.204 0.101 1.00 93.31 105 LEU A O 1
ATOM 849 N N . CYS A 1 106 ? 5.320 0.912 -1.728 1.00 95.25 106 CYS A N 1
ATOM 850 C CA . CYS A 1 106 ? 4.174 0.064 -1.409 1.00 95.25 106 CYS A CA 1
ATOM 851 C C . CYS A 1 106 ? 4.418 -0.817 -0.180 1.00 95.25 106 CYS A C 1
ATOM 853 O O . CYS A 1 106 ? 3.510 -0.949 0.639 1.00 95.25 106 CYS A O 1
ATOM 855 N N . SER A 1 107 ? 5.621 -1.378 -0.024 1.00 95.56 107 SER A N 1
ATOM 856 C CA . SER A 1 107 ? 6.005 -2.138 1.172 1.00 95.56 107 SER A CA 1
ATOM 857 C C . SER A 1 107 ? 5.970 -1.261 2.425 1.00 95.56 107 SER A C 1
ATOM 859 O O . SER A 1 107 ? 5.352 -1.647 3.414 1.00 95.56 107 SER A O 1
ATOM 861 N N . THR A 1 108 ? 6.517 -0.041 2.374 1.00 94.56 108 THR A N 1
ATOM 862 C CA . THR A 1 108 ? 6.424 0.907 3.497 1.00 94.56 108 THR A CA 1
ATOM 863 C C . THR A 1 108 ? 4.969 1.220 3.841 1.00 94.56 108 THR A C 1
ATOM 865 O O . THR A 1 108 ? 4.575 1.155 5.003 1.00 94.56 108 THR A O 1
ATOM 868 N N . LEU A 1 109 ? 4.128 1.516 2.847 1.00 94.62 109 LEU A N 1
ATOM 869 C CA . LEU A 1 109 ? 2.710 1.781 3.093 1.00 94.62 109 LEU A CA 1
ATOM 870 C C . LEU A 1 109 ? 1.988 0.568 3.706 1.00 94.62 109 LEU A C 1
ATOM 872 O O . LEU A 1 109 ? 1.138 0.737 4.586 1.00 94.62 109 LEU A O 1
ATOM 876 N N . LEU A 1 110 ? 2.311 -0.642 3.245 1.00 95.81 110 LEU A N 1
ATOM 877 C CA . LEU A 1 110 ? 1.778 -1.882 3.794 1.00 95.81 110 LEU A CA 1
ATOM 878 C C . LEU A 1 110 ? 2.122 -2.004 5.281 1.00 95.81 110 LEU A C 1
ATOM 88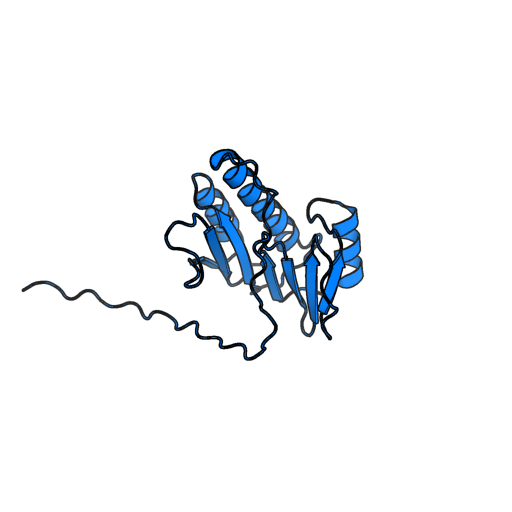0 O O . LEU A 1 110 ? 1.213 -2.206 6.084 1.00 95.81 110 LEU A O 1
ATOM 884 N N . GLU A 1 111 ? 3.388 -1.816 5.656 1.00 95.31 111 GLU A N 1
ATOM 885 C CA . GLU A 1 111 ? 3.852 -1.863 7.050 1.00 95.31 111 GLU A CA 1
ATOM 886 C C . GLU A 1 111 ? 3.113 -0.856 7.935 1.00 95.31 111 GLU A C 1
ATOM 888 O O . GLU A 1 111 ? 2.544 -1.239 8.962 1.00 95.31 111 GLU A O 1
ATOM 893 N N . LEU A 1 112 ? 3.022 0.402 7.490 1.00 94.00 112 LEU A N 1
ATOM 894 C CA . LEU A 1 112 ? 2.277 1.465 8.180 1.00 94.00 112 LEU A CA 1
ATOM 895 C C . LEU A 1 112 ? 0.795 1.114 8.379 1.00 94.00 112 LEU A C 1
ATOM 897 O O . LEU A 1 112 ? 0.167 1.596 9.330 1.00 94.00 112 LEU A O 1
ATOM 901 N N . SER A 1 113 ? 0.248 0.281 7.487 1.00 93.44 113 SER A N 1
ATOM 902 C CA . SER A 1 113 ? -1.151 -0.140 7.502 1.00 93.44 113 SER A CA 1
ATOM 903 C C . SER A 1 113 ? -1.409 -1.354 8.404 1.00 93.44 113 SER A C 1
ATOM 905 O O . SER A 1 113 ? -2.373 -1.384 9.173 1.00 93.44 113 SER A O 1
ATOM 907 N N . VAL A 1 114 ? -0.554 -2.379 8.326 1.00 92.81 114 VAL A N 1
ATOM 908 C CA . VAL A 1 114 ? -0.755 -3.663 9.027 1.00 92.81 114 VAL A CA 1
ATOM 909 C C . VAL A 1 114 ? -0.244 -3.645 10.461 1.00 92.81 114 VAL A C 1
ATOM 911 O O . VAL A 1 114 ? -0.854 -4.298 11.307 1.00 92.81 114 VAL A O 1
ATOM 914 N N . GLN A 1 115 ? 0.809 -2.873 10.754 1.00 89.12 115 GLN A N 1
ATOM 915 C CA . GLN A 1 115 ? 1.328 -2.701 12.117 1.00 89.12 115 GLN A CA 1
ATOM 916 C C . GLN A 1 115 ? 0.458 -1.764 12.964 1.00 89.12 115 GLN A C 1
ATOM 918 O O . GLN A 1 115 ? 0.691 -1.623 14.161 1.00 89.12 115 GLN A O 1
ATOM 923 N N . LYS A 1 116 ? -0.556 -1.129 12.358 1.00 79.88 116 LYS A N 1
ATOM 924 C CA . LYS A 1 116 ? -1.482 -0.195 13.017 1.00 79.88 116 LYS A CA 1
ATOM 925 C C . LYS A 1 116 ? -0.777 0.993 13.692 1.00 79.88 116 LYS A C 1
ATOM 927 O O . LYS A 1 116 ? -1.328 1.591 14.609 1.00 79.88 116 LYS A O 1
ATOM 932 N N . SER A 1 117 ? 0.422 1.342 13.221 1.00 83.62 117 SER A N 1
ATOM 933 C CA . SER A 1 117 ? 1.252 2.416 13.775 1.00 83.62 117 SER A CA 1
ATOM 934 C C . SER A 1 117 ? 0.862 3.798 13.252 1.00 83.62 117 SER A C 1
ATOM 936 O O . SER A 1 117 ? 0.932 4.763 14.006 1.00 83.62 117 SER A O 1
ATOM 938 N N . VAL A 1 118 ? 0.436 3.898 11.985 1.00 91.31 118 VAL A N 1
ATOM 939 C CA . VAL A 1 118 ? 0.066 5.176 11.345 1.00 91.31 118 VAL A CA 1
ATOM 940 C C . VAL A 1 118 ? -1.290 5.101 10.653 1.00 91.31 118 VAL A C 1
ATOM 942 O O . VAL A 1 118 ? -2.110 5.998 10.834 1.00 91.31 118 VAL A O 1
ATOM 945 N N . ILE A 1 119 ? -1.555 4.034 9.891 1.00 92.44 119 ILE A N 1
ATOM 946 C CA . ILE A 1 119 ? -2.815 3.844 9.157 1.00 92.44 119 ILE A CA 1
ATOM 947 C C . ILE A 1 119 ? -3.481 2.557 9.662 1.00 92.44 119 ILE A C 1
ATOM 949 O O . ILE A 1 119 ? -3.401 1.527 9.008 1.00 92.44 119 ILE A O 1
ATOM 953 N N . PRO A 1 120 ? -4.107 2.544 10.848 1.00 92.94 120 PRO A N 1
ATOM 954 C CA . PRO A 1 120 ? -4.672 1.325 11.421 1.00 92.94 120 PRO A CA 1
ATOM 955 C C . PRO A 1 120 ? -5.809 0.744 10.568 1.00 92.94 120 PRO A C 1
ATOM 957 O O . PRO A 1 120 ? -6.978 1.101 10.725 1.00 92.94 120 PRO A O 1
ATOM 960 N N . LEU A 1 121 ? -5.457 -0.183 9.672 1.00 94.62 121 LEU A N 1
ATOM 961 C CA . LEU A 1 121 ? -6.391 -0.912 8.819 1.00 94.62 121 LEU A CA 1
ATOM 962 C C . LEU A 1 121 ? -7.114 -1.978 9.646 1.00 94.62 121 LEU A C 1
ATOM 964 O O . LEU A 1 121 ? -6.488 -2.789 10.340 1.00 94.62 121 LEU A O 1
ATOM 968 N N . VAL A 1 122 ? -8.443 -1.978 9.573 1.00 94.19 122 VAL A N 1
ATOM 969 C CA . VAL A 1 122 ? -9.293 -2.913 10.319 1.00 94.19 122 VAL A CA 1
ATOM 970 C C . VAL A 1 122 ? -9.069 -4.363 9.900 1.00 94.19 122 VAL A C 1
ATOM 972 O O . VAL A 1 122 ? -8.638 -4.667 8.782 1.00 94.19 122 VAL A O 1
ATOM 975 N N . ARG A 1 123 ? -9.440 -5.292 10.788 1.00 94.25 123 ARG A N 1
ATOM 976 C CA . ARG A 1 123 ? -9.668 -6.686 10.394 1.00 94.25 123 ARG A CA 1
ATOM 977 C C . ARG A 1 123 ? -10.715 -6.715 9.280 1.00 94.25 123 ARG A C 1
ATOM 979 O O . ARG A 1 123 ? -11.692 -5.978 9.323 1.00 94.25 123 ARG A O 1
ATOM 986 N N . ASN A 1 124 ? -10.524 -7.590 8.301 1.00 95.25 124 ASN A N 1
ATOM 987 C CA . ASN A 1 124 ? -11.316 -7.669 7.073 1.00 95.25 124 ASN A CA 1
ATOM 988 C C . ASN A 1 124 ? -11.178 -6.453 6.135 1.00 95.25 124 ASN A C 1
ATOM 990 O O . ASN A 1 124 ? -11.842 -6.429 5.099 1.00 95.25 124 ASN A O 1
ATOM 994 N N . GLY A 1 125 ? -10.290 -5.501 6.441 1.00 94.94 125 GLY A N 1
ATOM 995 C CA . GLY A 1 125 ? -10.020 -4.338 5.601 1.00 94.94 125 GLY A CA 1
ATOM 996 C C . GLY A 1 125 ? -9.410 -4.693 4.242 1.00 94.94 125 GLY A C 1
ATOM 997 O O . GLY A 1 125 ? -8.958 -5.823 4.010 1.00 94.94 125 GLY A O 1
ATOM 998 N N . THR A 1 126 ? -9.415 -3.713 3.341 1.00 96.19 126 THR A N 1
ATOM 999 C CA . THR A 1 126 ? -8.918 -3.831 1.961 1.00 96.19 126 THR A CA 1
ATOM 1000 C C . THR A 1 126 ? -7.714 -2.930 1.730 1.00 96.19 126 THR A C 1
ATOM 1002 O O . THR A 1 126 ? -7.688 -1.786 2.176 1.00 96.19 126 THR A O 1
ATOM 1005 N N . PHE A 1 127 ? -6.734 -3.439 0.994 1.00 96.50 127 PHE A N 1
ATOM 1006 C CA . PHE A 1 127 ? -5.556 -2.697 0.576 1.00 96.50 127 PHE A CA 1
ATOM 1007 C C . PHE A 1 127 ? -5.394 -2.818 -0.938 1.00 96.50 127 PHE A C 1
ATOM 1009 O O . PHE A 1 127 ? -5.435 -3.920 -1.481 1.00 96.50 127 PHE A O 1
ATOM 1016 N N . LEU A 1 128 ? -5.224 -1.699 -1.626 1.00 96.31 128 LEU A N 1
ATOM 1017 C CA . LEU A 1 128 ? -4.950 -1.640 -3.057 1.00 96.31 128 LEU A CA 1
ATOM 1018 C C . LEU A 1 128 ? -3.724 -0.761 -3.265 1.00 96.31 128 LEU A C 1
ATOM 1020 O O . LEU A 1 128 ? -3.692 0.350 -2.744 1.00 96.31 128 LEU A O 1
ATOM 1024 N N . CYS A 1 129 ? -2.742 -1.206 -4.041 1.00 95.12 129 CYS A N 1
ATOM 1025 C CA . CYS A 1 129 ? -1.620 -0.350 -4.418 1.00 95.12 129 CYS A CA 1
ATOM 1026 C C . CYS A 1 129 ? -1.234 -0.503 -5.887 1.00 95.12 129 CYS A C 1
ATOM 1028 O O . CYS A 1 129 ? -1.269 -1.607 -6.431 1.00 95.12 129 CYS A O 1
ATOM 1030 N N . LYS A 1 130 ? -0.859 0.611 -6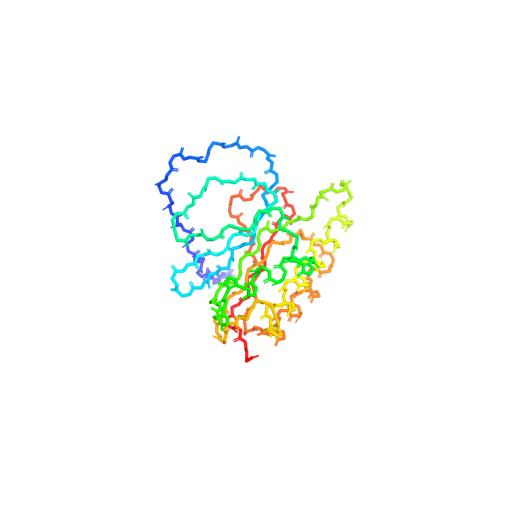.517 1.00 93.12 130 LYS A N 1
ATOM 1031 C CA . LYS A 1 130 ? -0.229 0.653 -7.836 1.00 93.12 130 LYS A CA 1
ATOM 1032 C C . LYS A 1 130 ? 1.231 0.223 -7.741 1.00 93.12 130 LYS A C 1
ATOM 1034 O O . LYS A 1 130 ? 1.960 0.692 -6.874 1.00 93.12 130 LYS A O 1
ATOM 1039 N N . ILE A 1 131 ? 1.671 -0.587 -8.694 1.00 93.69 131 ILE A N 1
ATOM 1040 C CA . ILE A 1 131 ? 3.081 -0.876 -8.958 1.00 93.69 131 ILE A CA 1
ATOM 1041 C C . ILE A 1 131 ? 3.348 -0.829 -10.467 1.00 93.69 131 ILE A C 1
ATOM 1043 O O . ILE A 1 131 ? 2.428 -0.877 -11.286 1.00 93.69 131 ILE A O 1
ATOM 1047 N N . PHE A 1 132 ? 4.622 -0.804 -10.841 1.00 91.62 132 PHE A N 1
ATOM 1048 C CA . PHE A 1 132 ? 5.048 -1.195 -12.183 1.00 91.62 132 PHE A CA 1
ATOM 1049 C C . PHE A 1 132 ? 5.447 -2.668 -12.155 1.00 91.62 132 PHE A C 1
ATOM 1051 O O . PHE A 1 132 ? 6.132 -3.096 -11.226 1.00 91.62 132 PHE A O 1
ATOM 1058 N N . ASP A 1 133 ? 4.987 -3.453 -13.126 1.00 89.75 133 ASP A N 1
ATOM 1059 C CA . ASP A 1 133 ? 5.306 -4.874 -13.211 1.00 89.75 133 ASP A CA 1
ATOM 1060 C C . ASP A 1 133 ? 6.820 -5.079 -13.342 1.00 89.75 133 ASP A C 1
ATOM 1062 O O . ASP A 1 133 ? 7.503 -4.326 -14.037 1.00 89.75 133 ASP A O 1
ATOM 1066 N N . GLY A 1 134 ? 7.354 -6.074 -12.638 1.00 90.81 134 GLY A N 1
ATOM 1067 C CA . GLY A 1 134 ? 8.794 -6.286 -12.563 1.00 90.81 134 GLY A CA 1
ATOM 1068 C C . GLY A 1 134 ? 9.218 -7.331 -11.527 1.00 90.81 134 GLY A C 1
ATOM 1069 O O . GLY A 1 134 ? 8.366 -7.954 -10.881 1.00 90.81 134 GLY A O 1
ATOM 1070 N N . PRO A 1 135 ? 10.536 -7.547 -11.369 1.00 92.38 135 PRO A N 1
ATOM 1071 C CA . PRO A 1 135 ? 11.090 -8.708 -10.670 1.00 92.38 135 PRO A CA 1
ATOM 1072 C C . PRO A 1 135 ? 10.638 -8.872 -9.213 1.00 92.38 135 PRO A C 1
ATOM 1074 O O . PRO A 1 135 ? 10.348 -9.991 -8.783 1.00 92.38 135 PRO A O 1
ATOM 1077 N N . ARG A 1 136 ? 10.517 -7.777 -8.453 1.00 94.44 136 ARG A N 1
ATOM 1078 C CA . ARG A 1 136 ? 10.155 -7.803 -7.024 1.00 94.44 136 ARG A CA 1
ATOM 1079 C C . ARG A 1 136 ? 8.656 -7.782 -6.758 1.00 94.44 136 ARG A C 1
ATOM 1081 O O . ARG A 1 136 ? 8.229 -7.815 -5.606 1.00 94.44 136 ARG A O 1
ATOM 1088 N N . ARG A 1 137 ? 7.818 -7.818 -7.798 1.00 94.75 137 ARG A N 1
ATOM 1089 C CA . ARG A 1 137 ? 6.360 -7.924 -7.624 1.00 94.75 137 ARG A CA 1
ATOM 1090 C C . ARG A 1 137 ? 5.980 -9.107 -6.732 1.00 94.75 137 ARG A C 1
ATOM 1092 O O . ARG A 1 137 ? 5.135 -8.971 -5.852 1.00 94.75 137 ARG A O 1
ATOM 1099 N N . ASN A 1 138 ? 6.575 -10.273 -6.978 1.00 95.12 138 ASN A N 1
ATOM 1100 C CA . ASN A 1 138 ? 6.206 -11.496 -6.264 1.00 95.12 138 ASN A CA 1
ATOM 1101 C C . ASN A 1 138 ? 6.606 -11.445 -4.780 1.00 95.12 138 ASN A C 1
ATOM 1103 O O . ASN A 1 138 ? 5.915 -12.032 -3.953 1.00 95.12 138 ASN A O 1
ATOM 1107 N N . GLU A 1 139 ? 7.664 -10.706 -4.436 1.00 96.44 139 GLU A N 1
ATOM 1108 C CA . GLU A 1 139 ? 8.055 -10.439 -3.047 1.00 96.44 139 GLU A CA 1
ATOM 1109 C C . GLU A 1 139 ? 6.967 -9.635 -2.324 1.00 96.44 139 GLU A C 1
ATOM 1111 O O . GLU A 1 139 ? 6.499 -10.041 -1.260 1.00 96.44 139 GLU A O 1
ATOM 1116 N N . LEU A 1 140 ? 6.483 -8.552 -2.940 1.00 97.00 140 LEU A N 1
ATOM 1117 C CA . LEU A 1 140 ? 5.393 -7.753 -2.379 1.00 97.00 140 LEU A CA 1
ATOM 1118 C C . LEU A 1 140 ? 4.082 -8.552 -2.281 1.00 97.00 140 LEU A C 1
ATOM 1120 O O . LEU A 1 140 ? 3.364 -8.446 -1.288 1.00 97.00 140 LEU A O 1
ATOM 1124 N N . ILE A 1 141 ? 3.774 -9.403 -3.267 1.00 98.00 141 ILE A N 1
ATOM 1125 C CA . ILE A 1 141 ? 2.628 -10.325 -3.186 1.00 98.00 141 ILE A CA 1
ATOM 1126 C C . ILE A 1 141 ? 2.779 -11.271 -1.991 1.00 98.00 141 ILE A C 1
ATOM 1128 O O . ILE A 1 141 ? 1.806 -11.473 -1.267 1.00 98.00 141 ILE A O 1
ATOM 1132 N N . ALA A 1 142 ? 3.971 -11.823 -1.753 1.00 97.88 142 ALA A N 1
ATOM 1133 C CA . ALA A 1 142 ? 4.219 -12.699 -0.612 1.00 97.88 142 ALA A CA 1
ATOM 1134 C C . ALA A 1 142 ? 4.024 -11.960 0.725 1.00 97.88 142 ALA A C 1
ATOM 1136 O O . ALA A 1 142 ? 3.349 -12.485 1.611 1.00 97.88 142 ALA A O 1
ATOM 1137 N N . GLN A 1 143 ? 4.515 -10.720 0.848 1.00 97.44 143 GLN A N 1
ATOM 1138 C CA . GLN A 1 143 ? 4.260 -9.861 2.015 1.00 97.44 143 GLN A CA 1
ATOM 1139 C C . GLN A 1 143 ? 2.753 -9.634 2.225 1.00 97.44 143 GLN A C 1
ATOM 1141 O O . GLN A 1 143 ? 2.223 -9.843 3.317 1.00 97.44 143 GLN A O 1
ATOM 1146 N N . LEU A 1 144 ? 2.014 -9.287 1.168 1.00 97.94 144 LEU A N 1
ATOM 1147 C CA . LEU A 1 144 ? 0.558 -9.130 1.241 1.00 97.94 144 LEU A CA 1
ATOM 1148 C C . LEU A 1 144 ? -0.132 -10.439 1.654 1.00 97.94 144 LEU A C 1
ATOM 1150 O O . LEU A 1 144 ? -1.035 -10.432 2.489 1.00 97.94 144 LEU A O 1
ATOM 1154 N N . GLN A 1 145 ? 0.305 -11.581 1.130 1.00 98.00 145 GLN A N 1
ATOM 1155 C CA . GLN A 1 145 ? -0.258 -12.889 1.463 1.00 98.00 145 GLN A CA 1
ATOM 1156 C C . GLN A 1 145 ? -0.008 -13.313 2.911 1.00 98.00 145 GLN A C 1
ATOM 1158 O O . GLN A 1 145 ? -0.752 -14.166 3.395 1.00 98.00 145 GLN A O 1
ATOM 1163 N N . GLN A 1 146 ? 0.944 -12.714 3.631 1.00 97.50 146 GLN A N 1
ATOM 1164 C CA . GLN A 1 146 ? 1.104 -12.912 5.079 1.00 97.50 146 GLN A CA 1
ATOM 1165 C C . GLN A 1 146 ? -0.015 -12.213 5.865 1.00 97.50 146 GLN A C 1
ATOM 1167 O O . GLN A 1 146 ? -0.565 -12.777 6.814 1.00 97.50 146 GLN A O 1
ATOM 1172 N N . HIS A 1 147 ? -0.453 -11.037 5.413 1.00 97.69 147 HIS A N 1
ATOM 1173 C CA . HIS A 1 147 ? -1.413 -10.203 6.142 1.00 97.69 147 HIS A CA 1
ATOM 1174 C C . HIS A 1 147 ? -2.851 -10.261 5.615 1.00 97.69 147 HIS A C 1
ATOM 1176 O O . HIS A 1 147 ? -3.763 -9.897 6.349 1.00 97.69 147 HIS A O 1
ATOM 1182 N N . PHE A 1 148 ? -3.096 -10.730 4.391 1.00 98.31 148 PHE A N 1
ATOM 1183 C CA . PHE A 1 148 ? -4.417 -10.729 3.751 1.00 98.31 148 PHE A CA 1
ATOM 1184 C C . PHE A 1 148 ? -4.835 -12.115 3.267 1.00 98.31 148 PHE A C 1
ATOM 1186 O O . PHE A 1 148 ? -4.024 -12.886 2.754 1.00 98.31 148 PHE A O 1
ATOM 1193 N N . ALA A 1 149 ? -6.128 -12.430 3.386 1.00 97.81 149 ALA A N 1
ATOM 1194 C CA . ALA A 1 149 ? -6.653 -13.737 2.989 1.00 97.81 149 ALA A CA 1
ATOM 1195 C C . ALA A 1 149 ? -6.575 -13.990 1.476 1.00 97.81 149 ALA A C 1
ATOM 1197 O O . ALA A 1 149 ? -6.481 -15.142 1.055 1.00 97.81 149 ALA A O 1
ATOM 1198 N N . LYS A 1 150 ? -6.669 -12.935 0.660 1.00 97.38 150 LYS A N 1
ATOM 1199 C CA . LYS A 1 150 ? -6.672 -13.018 -0.806 1.00 97.38 150 LYS A CA 1
ATOM 1200 C C . LYS A 1 150 ? -5.873 -11.862 -1.392 1.00 97.38 150 LYS A C 1
ATOM 1202 O O . LYS A 1 150 ? -6.040 -10.734 -0.939 1.00 97.38 150 LYS A O 1
ATOM 1207 N N . VAL A 1 151 ? -5.063 -12.139 -2.410 1.00 97.94 151 VAL A N 1
ATOM 1208 C CA . VAL A 1 151 ? -4.284 -11.136 -3.148 1.00 97.94 151 VAL A CA 1
ATOM 1209 C C . VAL A 1 151 ? -4.482 -11.372 -4.641 1.00 97.94 151 VAL A C 1
ATOM 1211 O O . VAL A 1 151 ? -4.359 -12.506 -5.104 1.00 97.94 151 VAL A O 1
ATOM 1214 N N . TYR A 1 152 ? -4.802 -10.313 -5.376 1.00 96.44 152 TYR A N 1
ATOM 1215 C CA . TYR A 1 152 ? -5.056 -10.326 -6.811 1.00 96.44 152 TYR A CA 1
ATOM 1216 C C . TYR A 1 152 ? -4.192 -9.281 -7.505 1.00 96.44 152 TYR A C 1
ATOM 1218 O O . TYR A 1 152 ? -4.046 -8.169 -7.005 1.00 96.44 152 TYR A O 1
ATOM 1226 N N . THR A 1 153 ? -3.689 -9.610 -8.690 1.00 95.12 153 THR A N 1
ATOM 1227 C CA . THR A 1 153 ? -3.106 -8.622 -9.601 1.00 95.12 153 THR A CA 1
ATOM 1228 C C . THR A 1 153 ? -4.194 -8.146 -10.554 1.00 95.12 153 THR A C 1
ATOM 1230 O O . THR A 1 153 ? -4.843 -8.958 -11.212 1.00 95.12 153 THR A O 1
ATOM 1233 N N . VAL A 1 154 ? -4.405 -6.837 -10.626 1.00 92.62 154 VAL A N 1
ATOM 1234 C CA . VAL A 1 154 ? -5.453 -6.190 -11.415 1.00 92.62 154 VAL A CA 1
ATOM 1235 C C . VAL A 1 154 ? -4.803 -5.265 -12.437 1.00 92.62 154 VAL A C 1
ATOM 1237 O O . VAL A 1 154 ? -4.060 -4.353 -12.081 1.00 92.62 154 VAL A O 1
ATOM 1240 N N . LYS A 1 155 ? -5.102 -5.476 -13.720 1.00 85.69 155 LYS A N 1
ATOM 1241 C CA . LYS A 1 155 ? -4.758 -4.543 -14.797 1.00 85.69 155 LYS A CA 1
ATOM 1242 C C . LYS A 1 155 ? -5.982 -3.664 -15.082 1.00 85.69 155 LYS A C 1
ATOM 1244 O O . LYS A 1 155 ? -7.017 -4.212 -15.463 1.00 85.69 155 LYS A O 1
ATOM 1249 N N . PRO A 1 156 ? -5.922 -2.335 -14.900 1.00 77.88 156 PRO A N 1
ATOM 1250 C CA . PRO A 1 156 ? -7.060 -1.480 -15.212 1.00 77.88 156 PRO A CA 1
ATOM 1251 C C . PRO A 1 156 ? -7.347 -1.500 -16.714 1.00 77.88 156 PRO A C 1
ATOM 1253 O O . PRO A 1 156 ? -6.426 -1.314 -17.507 1.00 77.88 156 PRO A O 1
ATOM 1256 N N . LYS A 1 157 ? -8.623 -1.618 -17.109 1.00 74.62 157 LYS A N 1
ATOM 1257 C CA . LYS A 1 157 ? -9.046 -1.477 -18.519 1.00 74.62 157 LYS A CA 1
ATOM 1258 C C . LYS A 1 157 ? -8.659 -0.113 -19.115 1.00 74.62 157 LYS A C 1
ATOM 1260 O O . LYS A 1 157 ? -8.472 0.007 -20.315 1.00 74.62 157 LYS A O 1
ATOM 1265 N N . ALA A 1 158 ? -8.554 0.913 -18.268 1.00 70.75 158 ALA A N 1
ATOM 1266 C CA . ALA A 1 158 ? -8.153 2.265 -18.657 1.00 70.75 158 ALA A CA 1
ATOM 1267 C C . ALA A 1 158 ? -6.629 2.433 -18.830 1.00 70.75 158 ALA A C 1
ATOM 1269 O O . ALA A 1 158 ? -6.177 3.474 -19.312 1.00 70.75 158 ALA A O 1
ATOM 1270 N N . SER A 1 159 ? -5.831 1.439 -18.423 1.00 65.56 159 SER A N 1
ATOM 1271 C CA . SER A 1 159 ? -4.383 1.457 -18.614 1.00 65.56 159 SER A CA 1
ATOM 1272 C C . SER A 1 159 ? -4.062 1.204 -20.086 1.00 65.56 159 SER A C 1
ATOM 1274 O O . SER A 1 159 ? -4.710 0.391 -20.738 1.00 65.56 159 SER A O 1
ATOM 1276 N N . ARG A 1 160 ? -3.062 1.905 -20.631 1.00 71.75 160 ARG A N 1
ATOM 1277 C CA . ARG A 1 160 ? -2.616 1.678 -22.016 1.00 71.75 160 ARG A CA 1
ATOM 1278 C C . ARG A 1 160 ? -2.019 0.276 -22.137 1.00 71.75 160 ARG A C 1
ATOM 1280 O O . ARG A 1 160 ? -1.296 -0.141 -21.233 1.00 71.75 160 ARG A O 1
ATOM 1287 N N . ASP A 1 161 ? -2.208 -0.373 -23.283 1.00 63.12 161 ASP A N 1
ATOM 1288 C CA . ASP A 1 161 ? -1.730 -1.743 -23.535 1.00 63.12 161 ASP A CA 1
ATOM 1289 C C . ASP A 1 161 ? -0.224 -1.928 -23.274 1.00 63.12 161 ASP A C 1
ATOM 1291 O O . ASP A 1 161 ? 0.203 -2.968 -22.784 1.00 63.12 161 ASP A O 1
ATOM 1295 N N . HIS A 1 162 ? 0.584 -0.893 -23.524 1.00 68.25 162 HIS A N 1
ATOM 1296 C CA . HIS A 1 162 ? 2.036 -0.918 -23.311 1.00 68.25 162 HIS A CA 1
ATOM 1297 C C . HIS A 1 162 ? 2.497 -0.427 -21.929 1.00 68.25 162 HIS A C 1
ATOM 1299 O O . HIS A 1 162 ? 3.698 -0.361 -21.676 1.00 68.25 162 HIS A O 1
ATOM 1305 N N . SER A 1 163 ? 1.588 -0.028 -21.036 1.00 77.44 163 SER A N 1
ATOM 1306 C CA . SER A 1 163 ? 1.978 0.398 -19.689 1.00 77.44 163 SER A CA 1
ATOM 1307 C C . SER A 1 163 ? 2.410 -0.808 -18.859 1.00 77.44 163 SER A C 1
ATOM 1309 O O . SER A 1 163 ? 1.721 -1.825 -18.858 1.00 77.44 163 SER A O 1
ATOM 1311 N N . ALA A 1 164 ? 3.484 -0.683 -18.079 1.00 81.75 164 ALA A N 1
ATOM 1312 C CA . ALA A 1 164 ? 3.853 -1.681 -17.072 1.00 81.75 164 ALA A CA 1
ATOM 1313 C C . ALA A 1 164 ? 2.971 -1.606 -15.809 1.00 81.75 164 ALA A C 1
ATOM 1315 O O . ALA A 1 164 ? 3.103 -2.424 -14.909 1.00 81.75 164 ALA A O 1
ATOM 1316 N N . GLU A 1 165 ? 2.065 -0.632 -15.716 1.00 88.06 165 GLU A N 1
ATOM 1317 C CA . GLU A 1 165 ? 1.251 -0.392 -14.523 1.00 88.06 165 GLU A CA 1
ATOM 1318 C C . GLU A 1 165 ? 0.291 -1.546 -14.217 1.00 88.06 165 GLU A C 1
ATOM 1320 O O . GLU A 1 165 ? -0.514 -1.939 -15.064 1.00 88.06 165 GLU A O 1
ATOM 1325 N N . VAL A 1 166 ? 0.339 -2.052 -12.990 1.00 91.44 166 VAL A N 1
ATOM 1326 C CA . VAL A 1 166 ? -0.616 -3.022 -12.443 1.00 91.44 166 VAL A CA 1
ATOM 1327 C C . VAL A 1 166 ? -0.957 -2.633 -11.008 1.00 91.44 166 VAL A C 1
ATOM 1329 O O . VAL A 1 166 ? -0.194 -1.938 -10.343 1.00 91.44 166 VAL A O 1
ATOM 1332 N N . TYR A 1 167 ? -2.096 -3.097 -10.508 1.00 93.88 167 TYR A N 1
ATOM 1333 C CA . TYR A 1 167 ? -2.496 -2.905 -9.120 1.00 93.88 167 TYR A CA 1
ATOM 1334 C C . TYR A 1 167 ? -2.496 -4.236 -8.379 1.00 93.88 167 TYR A C 1
ATOM 1336 O O . TYR A 1 167 ? -2.929 -5.253 -8.918 1.00 93.88 167 TYR A O 1
ATOM 1344 N N . LEU A 1 168 ? -2.051 -4.233 -7.127 1.00 96.81 168 LEU A N 1
ATOM 1345 C CA . LEU A 1 168 ? -2.191 -5.366 -6.221 1.00 96.81 168 LEU A CA 1
ATOM 1346 C C . LEU A 1 168 ? -3.363 -5.104 -5.277 1.00 96.81 168 LEU A C 1
ATOM 1348 O O . LEU A 1 168 ? -3.310 -4.195 -4.453 1.00 96.81 168 LEU A O 1
ATOM 1352 N N . LEU A 1 169 ? -4.423 -5.899 -5.411 1.00 97.25 169 LEU A N 1
ATOM 1353 C CA . LEU A 1 169 ? -5.609 -5.869 -4.562 1.00 97.25 169 LEU A CA 1
ATOM 1354 C C . LEU A 1 169 ? -5.507 -6.964 -3.500 1.00 97.25 169 LEU A C 1
ATOM 1356 O O . LEU A 1 169 ? -5.631 -8.149 -3.808 1.00 97.25 169 LEU A O 1
ATOM 1360 N N . ALA A 1 170 ? -5.350 -6.570 -2.244 1.00 98.06 170 ALA A N 1
ATOM 1361 C CA . ALA A 1 170 ? -5.348 -7.456 -1.096 1.00 98.06 170 ALA A CA 1
ATOM 1362 C C . ALA A 1 170 ? -6.640 -7.287 -0.282 1.00 98.06 170 ALA A C 1
ATOM 1364 O O . ALA A 1 170 ? -6.988 -6.199 0.181 1.00 98.06 170 ALA A O 1
ATOM 1365 N N . LEU A 1 171 ? -7.382 -8.382 -0.126 1.00 96.88 171 LEU A N 1
ATOM 1366 C CA . LEU A 1 171 ? -8.688 -8.406 0.525 1.00 96.88 171 LEU A CA 1
ATOM 1367 C C . LEU A 1 171 ? -8.632 -9.163 1.843 1.00 96.88 171 LEU A C 1
ATOM 1369 O O . LEU A 1 171 ? -7.969 -10.198 1.966 1.00 96.88 171 LEU A O 1
ATOM 1373 N N . ARG A 1 172 ? -9.462 -8.699 2.778 1.00 96.25 172 ARG A N 1
ATOM 1374 C CA . ARG A 1 172 ? -9.693 -9.312 4.085 1.00 96.25 172 ARG A CA 1
ATOM 1375 C C . ARG A 1 172 ? -8.400 -9.393 4.898 1.00 96.25 172 ARG A C 1
ATOM 1377 O O . ARG A 1 172 ? -7.839 -10.483 5.055 1.00 96.25 172 ARG A O 1
ATOM 1384 N N . LYS A 1 173 ? -7.935 -8.242 5.407 1.00 96.38 173 LYS A N 1
ATOM 1385 C CA . LYS A 1 173 ? -6.813 -8.198 6.359 1.00 96.38 173 LYS A CA 1
ATOM 1386 C C . LYS A 1 173 ? -7.080 -9.188 7.496 1.00 96.38 173 LYS A C 1
ATOM 1388 O O . LYS A 1 173 ? -8.150 -9.153 8.114 1.00 96.38 173 LYS A O 1
ATOM 1393 N N . ARG A 1 174 ? -6.116 -10.067 7.747 1.00 92.69 174 ARG A N 1
ATOM 1394 C CA . ARG A 1 174 ? -6.025 -10.881 8.961 1.00 92.69 174 ARG A CA 1
ATOM 1395 C C . ARG A 1 174 ? -5.784 -9.955 10.161 1.00 92.69 174 ARG A C 1
ATOM 1397 O O . ARG A 1 174 ? -5.651 -8.745 9.976 1.00 92.69 174 ARG A O 1
ATOM 1404 N N . ASP A 1 175 ? -5.801 -10.495 11.374 1.00 80.31 175 ASP A N 1
ATOM 1405 C CA . ASP A 1 175 ? -5.728 -9.702 12.615 1.00 80.31 175 ASP A CA 1
ATOM 1406 C C . ASP A 1 175 ? -4.594 -8.665 12.656 1.00 80.31 175 ASP A C 1
ATOM 1408 O O . ASP A 1 175 ? -3.504 -8.936 12.110 1.00 80.31 175 ASP A O 1
#

Solvent-accessible surface area (backbone atoms only — not comparable to full-atom values): 10308 Å² total; per-residue (Å²): 140,79,87,82,79,82,81,74,85,76,79,83,82,84,77,84,76,95,66,96,76,82,74,86,70,97,67,87,68,48,34,36,42,35,33,34,99,84,37,37,37,38,34,18,69,63,93,71,83,89,49,91,62,46,48,75,39,74,67,44,46,90,88,39,70,68,39,41,54,50,46,38,61,73,43,66,87,52,56,25,50,35,41,39,34,44,48,62,67,85,80,77,85,45,71,66,61,43,30,53,50,21,49,50,52,48,52,52,52,47,48,36,24,71,70,48,76,47,44,29,50,37,68,58,14,37,40,35,36,40,36,50,68,54,90,63,52,63,57,55,50,52,58,46,53,75,47,19,79,42,75,43,83,44,71,60,87,87,52,58,92,86,54,55,64,34,30,44,42,32,38,36,26,48,129

Sequence (175 aa):
MRPTLLEHPSINTDIEYPHPLCRRSRNSWYFLIIRVFLEFILLLFQPILPITGVHFLDQADITAPKTHQNILRLLNGRTVDVVLSDMAPNPTGDGGLDHERIVSLCSTLLELSVQKSVIPLVRNGTFLCKIFDGPRRNELIAQLQQHFAKVYTVKPKASRDHSAEVYLLALRKRD

Foldseek 3Di:
DDDDDDDDDDDDPPPDDPDDPPPDDPDQDWWKWWAFPQAIEIEDQDDDPDDPRYHYDYNDDLVDVVNLVVLCVVCVPTATQEIAGSHFPDDPVDPVVRQVRQLVSLVSVVCCDQVVSRHPHDFQGKYKYKGQDDDCPVVSVVVLVVFAVDKDKADDPPDDPPGSIIMIIGGGTDD

Mean predicted aligned error: 10.25 Å

Radius of gyration: 17.29 Å; Cα contacts (8 Å, |Δi|>4): 283; chains: 1; bounding box: 36×55×47 Å